Protein AF-S8F508-F1 (afdb_monomer)

Structure (mmCIF, N/CA/C/O backbone):
data_AF-S8F508-F1
#
_entry.id   AF-S8F508-F1
#
loop_
_atom_site.group_PDB
_atom_site.id
_atom_site.type_symbol
_atom_site.label_atom_id
_atom_site.label_alt_id
_atom_site.label_comp_id
_atom_site.label_asym_id
_atom_site.label_entity_id
_atom_site.label_seq_id
_atom_site.pdbx_PDB_ins_code
_atom_site.Cartn_x
_atom_site.Cartn_y
_atom_site.Cartn_z
_atom_site.occupancy
_atom_site.B_iso_or_equiv
_atom_site.auth_seq_id
_atom_site.auth_comp_id
_atom_site.auth_asym_id
_atom_site.auth_atom_id
_atom_site.pdbx_PDB_model_num
ATOM 1 N N . MET A 1 1 ? 1.927 -12.703 0.719 1.00 82.00 1 MET A N 1
ATOM 2 C CA . MET A 1 1 ? 1.235 -11.565 0.084 1.00 82.00 1 MET A CA 1
ATOM 3 C C . MET A 1 1 ? 1.616 -11.479 -1.385 1.00 82.00 1 MET A C 1
ATOM 5 O O . MET A 1 1 ? 0.857 -11.993 -2.190 1.00 82.00 1 MET A O 1
ATOM 9 N N . ALA A 1 2 ? 2.811 -10.979 -1.728 1.00 84.25 2 ALA A N 1
ATOM 10 C CA . ALA A 1 2 ? 3.176 -10.670 -3.115 1.00 84.25 2 ALA A CA 1
ATOM 11 C C . ALA A 1 2 ? 3.005 -11.831 -4.115 1.00 84.25 2 ALA A C 1
ATOM 13 O O . ALA A 1 2 ? 2.467 -11.634 -5.198 1.00 84.25 2 ALA A O 1
ATOM 14 N N . ASP A 1 3 ? 3.396 -13.046 -3.722 1.00 86.12 3 ASP A N 1
ATOM 15 C CA . ASP A 1 3 ? 3.298 -14.241 -4.568 1.00 86.12 3 ASP A CA 1
ATOM 16 C C . ASP A 1 3 ? 1.854 -14.623 -4.942 1.00 86.12 3 ASP A C 1
ATOM 18 O O . ASP A 1 3 ? 1.591 -15.064 -6.056 1.00 86.12 3 ASP A O 1
ATOM 22 N N . ILE A 1 4 ? 0.915 -14.406 -4.017 1.00 90.44 4 ILE A N 1
ATOM 23 C CA . ILE A 1 4 ? -0.510 -14.696 -4.200 1.00 90.44 4 ILE A CA 1
ATOM 24 C C . ILE A 1 4 ? -1.154 -13.532 -4.956 1.00 90.44 4 ILE A C 1
ATOM 26 O O . ILE A 1 4 ? -1.687 -13.715 -6.051 1.00 90.44 4 ILE A O 1
ATOM 30 N N . THR A 1 5 ? -1.051 -12.329 -4.385 1.00 93.69 5 THR A N 1
ATOM 31 C CA . THR A 1 5 ? -1.712 -11.100 -4.838 1.00 93.69 5 THR A CA 1
ATOM 32 C C . THR A 1 5 ? -1.335 -10.722 -6.269 1.00 93.69 5 THR A C 1
ATOM 34 O O . THR A 1 5 ? -2.213 -10.374 -7.053 1.00 93.69 5 THR A O 1
ATOM 37 N N . TYR A 1 6 ? -0.058 -10.858 -6.637 1.00 96.38 6 TYR A N 1
ATOM 38 C CA . TYR A 1 6 ? 0.464 -10.486 -7.958 1.00 96.38 6 TYR A CA 1
ATOM 39 C C . TYR A 1 6 ? 0.798 -11.705 -8.830 1.00 96.38 6 TYR A C 1
ATOM 41 O O . TYR A 1 6 ? 1.664 -11.641 -9.701 1.00 96.38 6 TYR A O 1
ATOM 49 N N . SER A 1 7 ? 0.124 -12.838 -8.602 1.00 95.25 7 SER A N 1
ATOM 50 C CA . SER A 1 7 ? 0.362 -14.085 -9.349 1.00 95.25 7 SER A CA 1
ATOM 51 C C . SER A 1 7 ? 0.069 -13.995 -10.851 1.00 95.25 7 SER A C 1
ATOM 53 O O . SER A 1 7 ? 0.508 -14.867 -11.599 1.00 95.25 7 SER A O 1
ATOM 55 N N . HIS A 1 8 ? -0.653 -12.963 -11.303 1.00 95.62 8 HIS A N 1
ATOM 56 C CA . HIS A 1 8 ? -0.895 -12.692 -12.723 1.00 95.62 8 HIS A CA 1
ATOM 57 C C . HIS A 1 8 ? 0.316 -12.116 -13.455 1.00 95.62 8 HIS A C 1
ATOM 59 O O . HIS A 1 8 ? 0.332 -12.160 -14.682 1.00 95.62 8 HIS A O 1
ATOM 65 N N . LEU A 1 9 ? 1.313 -11.591 -12.736 1.00 95.38 9 LEU A N 1
ATOM 66 C CA . LEU A 1 9 ? 2.531 -11.084 -13.358 1.00 95.38 9 LEU A CA 1
ATOM 67 C C . LEU A 1 9 ? 3.415 -12.236 -13.842 1.00 95.38 9 LEU A C 1
ATOM 69 O O . LEU A 1 9 ? 3.720 -13.165 -13.080 1.00 95.38 9 LEU A O 1
ATOM 73 N N . SER A 1 10 ? 3.871 -12.140 -15.091 1.00 94.56 10 SER A N 1
ATOM 74 C CA . SER A 1 10 ? 4.795 -13.111 -15.685 1.00 94.56 10 SER A CA 1
ATOM 75 C C . SER A 1 10 ? 6.250 -12.886 -15.251 1.00 94.56 10 SER A C 1
ATOM 77 O O . SER A 1 10 ? 7.036 -13.833 -15.211 1.00 94.56 10 SER A O 1
ATOM 79 N N . ASP A 1 11 ? 6.598 -11.651 -14.879 1.00 94.62 11 ASP A N 1
ATOM 80 C CA . ASP A 1 11 ? 7.924 -11.269 -14.389 1.00 94.62 11 ASP A CA 1
ATOM 81 C C . ASP A 1 11 ? 8.125 -11.736 -12.933 1.00 94.62 11 ASP A C 1
ATOM 83 O O . ASP A 1 11 ? 7.611 -11.146 -11.976 1.00 94.62 11 ASP A O 1
ATOM 87 N N . ILE A 1 12 ? 8.870 -12.832 -12.773 1.00 94.25 12 ILE A N 1
ATOM 88 C CA . ILE A 1 12 ? 9.191 -13.426 -11.468 1.00 94.25 12 ILE A CA 1
ATOM 89 C C . ILE A 1 12 ? 10.079 -12.490 -10.641 1.00 94.25 12 ILE A C 1
ATOM 91 O O . ILE A 1 12 ? 9.890 -12.397 -9.426 1.00 94.25 12 ILE A O 1
ATOM 95 N N . ASP A 1 13 ? 11.002 -11.771 -11.280 1.00 95.12 13 ASP A N 1
ATOM 96 C CA . ASP A 1 13 ? 11.905 -10.852 -10.589 1.00 95.12 13 ASP A CA 1
ATOM 97 C C . ASP A 1 13 ? 11.127 -9.635 -10.070 1.00 95.12 13 ASP A C 1
ATOM 99 O O . ASP A 1 13 ? 11.319 -9.224 -8.925 1.00 95.12 13 ASP A O 1
ATOM 103 N N . ALA A 1 14 ? 10.139 -9.146 -10.831 1.00 94.94 14 ALA A N 1
ATOM 104 C CA . ALA A 1 14 ? 9.208 -8.125 -10.345 1.00 94.94 14 ALA A CA 1
ATOM 105 C C . ALA A 1 14 ? 8.439 -8.608 -9.106 1.00 94.94 14 ALA A C 1
ATOM 107 O O . ALA A 1 14 ? 8.348 -7.887 -8.113 1.00 94.94 14 ALA A O 1
ATOM 108 N N . ARG A 1 15 ? 7.915 -9.841 -9.121 1.00 95.38 15 ARG A N 1
ATOM 109 C CA . ARG A 1 15 ? 7.210 -10.420 -7.960 1.00 95.38 15 ARG A CA 1
ATOM 110 C C . ARG A 1 15 ? 8.127 -10.561 -6.747 1.00 95.38 15 ARG A C 1
ATOM 112 O O . ARG A 1 15 ? 7.691 -10.282 -5.628 1.00 95.38 15 ARG A O 1
ATOM 119 N N . ALA A 1 16 ? 9.383 -10.954 -6.953 1.00 95.56 16 ALA A N 1
ATOM 120 C CA . ALA A 1 16 ? 10.383 -11.030 -5.893 1.00 95.56 16 ALA A CA 1
ATOM 121 C C . ALA A 1 16 ? 10.706 -9.641 -5.316 1.00 95.56 16 ALA A C 1
ATOM 123 O O . ALA A 1 16 ? 10.706 -9.478 -4.095 1.00 95.56 16 ALA A O 1
ATOM 124 N N . ALA A 1 17 ? 10.890 -8.625 -6.165 1.00 96.25 17 ALA A N 1
ATOM 125 C CA . ALA A 1 17 ? 11.109 -7.244 -5.735 1.00 96.25 17 ALA A CA 1
ATOM 126 C C . ALA A 1 17 ? 9.920 -6.706 -4.921 1.00 96.25 17 ALA A C 1
ATOM 128 O O . ALA A 1 17 ? 10.114 -6.130 -3.850 1.00 96.25 17 ALA A O 1
ATOM 129 N N . VAL A 1 18 ? 8.684 -6.967 -5.363 1.00 97.12 18 VAL A N 1
ATOM 130 C CA . VAL A 1 18 ? 7.464 -6.611 -4.617 1.00 97.12 18 VAL A CA 1
ATOM 131 C C . VAL A 1 18 ? 7.395 -7.344 -3.277 1.00 97.12 18 VAL A C 1
ATOM 133 O O . VAL A 1 18 ? 7.012 -6.745 -2.271 1.00 97.12 18 VAL A O 1
ATOM 136 N N . ALA A 1 19 ? 7.792 -8.619 -3.220 1.00 96.38 19 ALA A N 1
ATOM 137 C CA . ALA A 1 19 ? 7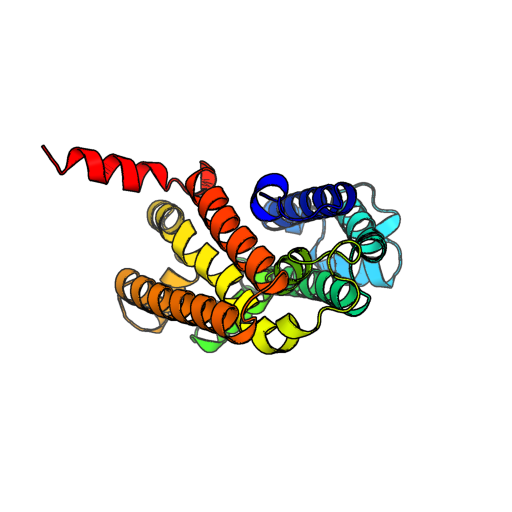.836 -9.383 -1.975 1.00 96.38 19 ALA A CA 1
ATOM 138 C C . ALA A 1 19 ? 8.830 -8.787 -0.969 1.00 96.38 19 ALA A C 1
ATOM 140 O O . ALA A 1 19 ? 8.471 -8.585 0.193 1.00 96.38 19 ALA A O 1
ATOM 141 N N . VAL A 1 20 ? 10.047 -8.466 -1.421 1.00 96.62 20 VAL A N 1
ATOM 142 C CA . VAL A 1 20 ? 11.084 -7.832 -0.593 1.00 96.62 20 VAL A CA 1
ATOM 143 C C . VAL A 1 20 ? 10.628 -6.454 -0.125 1.00 96.62 20 VAL A C 1
ATOM 145 O O . VAL A 1 20 ? 10.689 -6.170 1.069 1.00 96.62 20 VAL A O 1
ATOM 148 N N . TYR A 1 21 ? 10.100 -5.629 -1.033 1.00 97.12 21 TYR A N 1
ATOM 149 C CA . TYR A 1 21 ? 9.535 -4.321 -0.704 1.00 97.12 21 TYR A CA 1
ATOM 150 C C . TYR A 1 21 ? 8.452 -4.428 0.370 1.00 97.12 21 TYR A C 1
ATOM 152 O O . TYR A 1 21 ? 8.536 -3.767 1.400 1.00 97.12 21 TYR A O 1
ATOM 160 N N . THR A 1 22 ? 7.476 -5.316 0.166 1.00 95.38 22 THR A N 1
ATOM 161 C CA . THR A 1 22 ? 6.368 -5.521 1.108 1.00 95.38 22 THR A CA 1
ATOM 162 C C . THR A 1 22 ? 6.887 -5.934 2.482 1.00 95.38 22 THR A C 1
ATOM 164 O O . THR A 1 22 ? 6.451 -5.386 3.487 1.00 95.38 22 THR A O 1
ATOM 167 N N . ALA A 1 23 ? 7.824 -6.885 2.542 1.00 94.81 23 ALA A N 1
ATOM 168 C CA . ALA A 1 23 ? 8.382 -7.356 3.807 1.00 94.81 23 ALA A CA 1
ATOM 169 C C . ALA A 1 23 ? 9.129 -6.244 4.558 1.00 94.81 23 ALA A C 1
ATOM 171 O O . ALA A 1 23 ? 8.988 -6.127 5.774 1.00 94.81 23 ALA A O 1
ATOM 172 N N . LEU A 1 24 ? 9.885 -5.410 3.837 1.00 95.56 24 LEU A N 1
ATOM 173 C CA . LEU A 1 24 ? 10.581 -4.265 4.419 1.00 95.56 24 LEU A CA 1
ATOM 174 C C . LEU A 1 24 ? 9.600 -3.209 4.929 1.00 95.56 24 LEU A C 1
ATOM 176 O O . LEU A 1 24 ? 9.789 -2.720 6.036 1.00 95.56 24 LEU A O 1
ATOM 180 N N . MET A 1 25 ? 8.552 -2.881 4.166 1.00 94.06 25 MET A N 1
ATOM 181 C CA . MET A 1 25 ? 7.559 -1.891 4.598 1.00 94.06 25 MET A CA 1
ATOM 182 C C . MET A 1 25 ? 6.767 -2.384 5.810 1.00 94.06 25 MET A C 1
ATOM 184 O O . MET A 1 25 ? 6.644 -1.645 6.771 1.00 94.06 25 MET A O 1
ATOM 188 N N . VAL A 1 26 ? 6.336 -3.650 5.833 1.00 91.38 26 VAL A N 1
ATOM 189 C CA . VAL A 1 26 ? 5.662 -4.247 7.005 1.00 91.38 26 VAL A CA 1
ATOM 190 C C . VAL A 1 26 ? 6.565 -4.256 8.239 1.00 91.38 26 VAL A C 1
ATOM 192 O O . VAL A 1 26 ? 6.094 -4.087 9.355 1.00 91.38 26 VAL A O 1
ATOM 195 N N . MET A 1 27 ? 7.868 -4.466 8.063 1.00 91.75 27 MET A N 1
ATOM 196 C CA . MET A 1 27 ? 8.814 -4.375 9.172 1.00 91.75 27 MET A CA 1
ATOM 197 C C . MET A 1 27 ? 9.001 -2.927 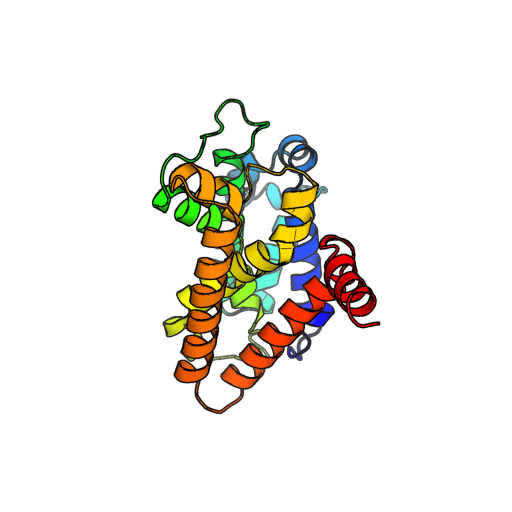9.649 1.00 91.75 27 MET A C 1
ATOM 199 O O . MET A 1 27 ? 9.206 -2.714 10.835 1.00 91.75 27 MET A O 1
ATOM 203 N N . LEU A 1 28 ? 8.959 -1.948 8.744 1.00 90.19 28 LEU A N 1
ATOM 204 C CA . LEU A 1 28 ? 9.063 -0.525 9.081 1.00 90.19 28 LEU A CA 1
ATOM 205 C C . LEU A 1 28 ? 7.746 0.060 9.615 1.00 90.19 28 LEU A C 1
ATOM 207 O O . LEU A 1 28 ? 7.782 1.113 10.232 1.00 90.19 28 LEU A O 1
ATOM 211 N N . ASP A 1 29 ? 6.621 -0.623 9.418 1.00 87.06 29 ASP A N 1
ATOM 212 C CA . ASP A 1 29 ? 5.326 -0.331 10.050 1.00 87.06 29 ASP A CA 1
ATOM 213 C C . ASP A 1 29 ? 5.355 -0.620 11.568 1.00 87.06 29 ASP A C 1
ATOM 215 O O . ASP A 1 29 ? 4.592 -0.056 12.349 1.00 87.06 29 ASP A O 1
ATOM 219 N N . ASP A 1 30 ? 6.282 -1.475 12.025 1.00 88.19 30 ASP A N 1
ATOM 220 C CA . ASP A 1 30 ? 6.538 -1.661 13.452 1.00 88.19 30 ASP A CA 1
ATOM 221 C C . ASP A 1 30 ? 7.241 -0.430 14.037 1.00 88.19 30 ASP A C 1
ATOM 223 O O . ASP A 1 30 ? 8.355 -0.070 13.649 1.00 88.19 30 ASP A O 1
ATOM 227 N N . GLN A 1 31 ? 6.597 0.205 15.016 1.00 82.75 31 GLN A N 1
ATOM 228 C CA . GLN A 1 31 ? 7.053 1.474 15.581 1.00 82.75 31 GLN A CA 1
ATOM 229 C C . GLN A 1 31 ? 8.409 1.368 16.282 1.00 82.75 31 GLN A C 1
ATOM 231 O O . GLN A 1 31 ? 9.216 2.297 16.194 1.00 82.75 31 GLN A O 1
ATOM 236 N N . GLU A 1 32 ? 8.678 0.263 16.984 1.00 85.69 32 GLU A N 1
ATOM 237 C CA . GLU A 1 32 ? 9.965 0.074 17.655 1.00 85.69 32 GLU A CA 1
ATOM 238 C C . GLU A 1 32 ? 11.072 -0.034 16.607 1.00 85.69 32 GLU A C 1
ATOM 240 O O . GLU A 1 32 ? 12.122 0.602 16.741 1.00 85.69 32 GLU A O 1
ATOM 245 N N . VAL A 1 33 ? 10.822 -0.790 15.535 1.00 90.56 33 VAL A N 1
ATOM 246 C CA . VAL A 1 33 ? 11.768 -0.919 14.428 1.00 90.56 33 VAL A CA 1
ATOM 247 C C . VAL A 1 33 ? 11.964 0.415 13.714 1.00 90.56 33 VAL A C 1
ATOM 249 O O . VAL A 1 33 ? 13.117 0.804 13.529 1.00 90.56 33 VAL A O 1
ATOM 252 N N . TYR A 1 34 ? 10.886 1.127 13.368 1.00 90.75 34 TYR A N 1
ATOM 253 C CA . TYR A 1 34 ? 10.917 2.419 12.674 1.00 90.75 34 TYR A CA 1
ATOM 254 C C . TYR A 1 34 ? 11.866 3.410 13.361 1.00 90.75 34 TYR A C 1
ATOM 256 O O . TYR A 1 34 ? 12.818 3.897 12.743 1.00 90.75 34 TYR A O 1
ATOM 264 N N . HIS A 1 35 ? 11.658 3.642 14.663 1.00 88.38 35 HIS A N 1
ATOM 265 C CA . HIS A 1 35 ? 12.475 4.567 15.458 1.00 88.38 35 HIS A CA 1
ATOM 266 C C . HIS A 1 35 ? 13.901 4.048 15.653 1.00 88.38 35 HIS A C 1
ATOM 268 O O . HIS A 1 35 ? 14.868 4.802 15.568 1.00 88.38 35 HIS A O 1
ATOM 274 N N . LYS A 1 36 ? 14.068 2.742 15.889 1.00 90.94 36 LYS A N 1
ATOM 275 C CA . LYS A 1 36 ? 15.386 2.135 16.123 1.00 90.94 36 LYS A CA 1
ATOM 276 C C . LYS A 1 36 ? 16.311 2.244 14.914 1.00 90.94 36 LYS A C 1
ATOM 278 O O . LYS A 1 36 ? 17.523 2.366 15.097 1.00 90.94 36 LYS A O 1
ATOM 283 N N . VAL A 1 37 ? 15.767 2.153 13.701 1.00 92.75 37 VAL A N 1
ATOM 284 C CA . VAL A 1 37 ? 16.558 2.252 12.465 1.00 92.75 37 VAL A CA 1
ATOM 285 C C . VAL A 1 37 ? 16.684 3.687 11.949 1.00 92.75 37 VAL A C 1
ATOM 287 O O . VAL A 1 37 ? 17.425 3.902 10.994 1.00 92.75 37 VAL A O 1
ATOM 290 N N . GLY A 1 38 ? 16.007 4.660 12.570 1.00 92.25 38 GLY A N 1
ATOM 291 C CA . GLY A 1 38 ? 16.029 6.063 12.152 1.00 92.25 38 GLY A CA 1
ATOM 292 C C . GLY A 1 38 ? 15.294 6.309 10.832 1.00 92.25 38 GLY A C 1
ATOM 293 O O . GLY A 1 38 ? 15.769 7.077 9.990 1.00 92.25 38 GLY A O 1
ATOM 294 N N . ALA A 1 39 ? 14.173 5.618 10.605 1.00 92.81 39 ALA A N 1
ATOM 295 C CA . ALA A 1 39 ? 13.417 5.695 9.353 1.00 92.81 39 ALA A CA 1
ATOM 296 C C . ALA A 1 39 ? 12.883 7.111 9.049 1.00 92.81 39 ALA A C 1
ATOM 298 O O . ALA A 1 39 ? 12.748 7.476 7.880 1.00 92.81 39 ALA A O 1
ATOM 299 N N . GLU A 1 40 ? 12.702 7.963 10.062 1.00 91.00 40 GLU A N 1
ATOM 300 C CA . GLU A 1 40 ? 12.367 9.387 9.920 1.00 91.00 40 GLU A CA 1
ATOM 301 C C . GLU A 1 40 ? 13.414 10.198 9.138 1.00 91.00 40 GLU A C 1
ATOM 303 O O . GLU A 1 40 ? 13.122 11.287 8.637 1.00 91.00 40 GLU A O 1
ATOM 308 N N . HIS A 1 41 ? 14.636 9.672 9.011 1.00 93.31 41 HIS A N 1
ATOM 309 C CA . HIS A 1 41 ? 15.733 10.292 8.270 1.00 93.31 41 HIS A CA 1
ATOM 310 C C . HIS A 1 41 ? 15.953 9.686 6.879 1.00 93.31 41 HIS A C 1
ATOM 312 O O . HIS A 1 41 ? 16.854 10.113 6.146 1.00 93.31 41 HIS A O 1
ATOM 318 N N . PHE A 1 42 ? 15.135 8.710 6.478 1.00 95.25 42 PHE A N 1
ATOM 319 C CA . PHE A 1 42 ? 15.348 7.963 5.242 1.00 95.25 42 PHE A CA 1
ATOM 320 C C . PHE A 1 42 ? 15.322 8.850 3.992 1.00 95.25 42 PHE A C 1
ATOM 322 O O . PHE A 1 42 ? 16.141 8.672 3.090 1.00 95.25 42 PHE A O 1
ATOM 329 N N . ALA A 1 43 ? 14.447 9.860 3.948 1.00 94.38 43 ALA A N 1
ATOM 330 C CA . ALA A 1 43 ? 14.384 10.802 2.831 1.00 94.38 43 ALA A CA 1
ATOM 331 C C . ALA A 1 43 ? 15.702 11.582 2.660 1.00 94.38 43 ALA A C 1
ATOM 333 O O . ALA A 1 43 ? 16.202 11.726 1.540 1.00 94.38 43 ALA A O 1
ATOM 334 N N . GLN A 1 44 ? 16.295 12.051 3.765 1.00 95.06 44 GLN A N 1
ATOM 335 C CA . GLN A 1 44 ? 17.589 12.735 3.751 1.00 95.06 44 GLN A CA 1
ATOM 336 C C . GLN A 1 44 ? 18.708 11.773 3.342 1.00 95.06 44 GLN A C 1
ATOM 338 O O . GLN A 1 44 ? 19.569 12.154 2.550 1.00 95.06 44 GLN A O 1
ATOM 343 N N . MET A 1 45 ? 18.674 10.528 3.829 1.00 95.75 45 MET A N 1
ATOM 344 C CA . MET A 1 45 ? 19.654 9.500 3.465 1.00 95.75 45 MET A CA 1
ATOM 345 C C . MET A 1 45 ? 19.599 9.152 1.973 1.00 95.75 45 MET A C 1
ATOM 347 O O . MET A 1 45 ? 20.644 9.036 1.334 1.00 95.75 45 MET A O 1
ATOM 351 N N . LEU A 1 46 ? 18.400 9.025 1.396 1.00 94.12 46 LEU A N 1
ATOM 352 C CA . LEU A 1 46 ? 18.219 8.787 -0.038 1.00 94.12 46 LEU A CA 1
ATOM 353 C C . LEU A 1 46 ? 18.750 9.959 -0.868 1.00 94.12 46 LEU A C 1
ATOM 355 O O . LEU A 1 46 ? 19.539 9.748 -1.785 1.00 94.12 46 LEU A O 1
ATOM 359 N N . CYS A 1 47 ? 18.371 11.195 -0.525 1.00 94.50 47 CYS A N 1
ATOM 360 C CA . CYS A 1 47 ? 18.838 12.388 -1.240 1.00 94.50 47 CYS A CA 1
ATOM 361 C C . CYS A 1 47 ? 20.355 12.594 -1.115 1.00 94.50 47 CYS A C 1
ATOM 363 O O . CYS A 1 47 ? 20.991 13.083 -2.046 1.00 94.50 47 CYS A O 1
ATOM 365 N N . GLY A 1 48 ? 20.929 12.241 0.037 1.00 94.06 48 GLY A N 1
ATOM 366 C CA . GLY A 1 48 ? 22.362 12.341 0.310 1.00 94.06 48 GLY A CA 1
ATOM 367 C C . GLY A 1 48 ? 23.191 11.164 -0.211 1.00 94.06 48 GLY A C 1
ATOM 368 O O . GLY A 1 48 ? 24.415 11.219 -0.136 1.00 94.06 48 GLY A O 1
ATOM 369 N N . GLY A 1 49 ? 22.553 10.101 -0.710 1.00 93.31 49 GLY A N 1
ATOM 370 C CA . GLY A 1 49 ? 23.204 8.874 -1.180 1.00 93.31 49 GLY A CA 1
ATOM 371 C C . GLY A 1 49 ? 23.634 7.898 -0.077 1.00 93.31 49 GLY A C 1
ATOM 372 O O . GLY A 1 49 ? 23.879 6.732 -0.375 1.00 93.31 49 GLY A O 1
ATOM 373 N N . SER A 1 50 ? 23.654 8.320 1.192 1.00 95.81 50 SER A N 1
ATOM 374 C CA . SER A 1 50 ? 24.096 7.484 2.318 1.00 95.81 50 SER A CA 1
ATOM 375 C C . SER A 1 50 ? 23.175 6.298 2.605 1.00 95.81 50 SER A C 1
ATOM 377 O O . SER A 1 50 ? 23.598 5.345 3.255 1.00 95.81 50 SER A O 1
ATOM 379 N N . ALA A 1 51 ? 21.933 6.310 2.103 1.00 94.81 51 ALA A N 1
ATOM 380 C CA . ALA A 1 51 ? 21.031 5.170 2.243 1.00 94.81 51 ALA A CA 1
ATOM 381 C C . ALA A 1 51 ? 21.596 3.892 1.605 1.00 94.81 51 ALA A C 1
ATOM 383 O O . ALA A 1 51 ? 21.382 2.813 2.136 1.00 94.81 51 ALA A O 1
ATOM 384 N N . LEU A 1 52 ? 22.346 3.986 0.502 1.00 92.75 52 LEU A N 1
ATOM 385 C CA . LEU A 1 52 ? 22.902 2.802 -0.168 1.00 92.75 52 LEU A CA 1
ATOM 386 C C . LEU A 1 52 ? 24.092 2.183 0.583 1.00 92.75 52 LEU A C 1
ATOM 388 O O . LEU A 1 52 ? 24.362 0.990 0.414 1.00 92.75 52 LEU A O 1
ATOM 392 N N . ASP A 1 53 ? 24.763 2.974 1.423 1.00 93.56 53 ASP A N 1
ATOM 393 C CA . ASP A 1 53 ? 25.869 2.527 2.273 1.00 93.56 53 ASP A CA 1
ATOM 394 C C . ASP A 1 53 ? 25.372 1.813 3.541 1.00 93.56 53 ASP A C 1
ATOM 396 O O . ASP A 1 53 ? 26.120 1.045 4.160 1.00 93.56 53 ASP A O 1
ATOM 400 N N . ASP A 1 54 ? 24.103 2.019 3.913 1.00 94.31 54 ASP A N 1
ATOM 401 C CA . ASP A 1 54 ? 23.477 1.342 5.043 1.00 94.31 54 ASP A CA 1
ATOM 402 C C . ASP A 1 54 ? 23.377 -0.176 4.796 1.00 94.31 54 ASP A C 1
ATOM 404 O O . ASP A 1 54 ? 23.018 -0.659 3.716 1.00 94.31 54 ASP A O 1
ATOM 408 N N . GLN A 1 55 ? 23.734 -0.957 5.816 1.00 93.50 55 GLN A N 1
ATOM 409 C CA . GLN A 1 55 ? 23.686 -2.424 5.758 1.00 93.50 55 GLN A CA 1
ATOM 410 C C . GLN A 1 55 ? 22.422 -2.995 6.411 1.00 93.50 55 GLN A C 1
ATOM 412 O O . GLN A 1 55 ? 22.201 -4.206 6.365 1.00 93.50 55 GLN A O 1
ATOM 417 N N . GLY A 1 56 ? 21.611 -2.138 7.030 1.00 94.19 56 GLY A N 1
ATOM 418 C CA . GLY A 1 56 ? 20.385 -2.502 7.713 1.00 94.19 56 GLY A CA 1
ATOM 419 C C . GLY A 1 56 ? 19.145 -2.440 6.815 1.00 94.19 56 GLY A C 1
ATOM 420 O O . GLY A 1 56 ? 19.237 -2.398 5.583 1.00 94.19 56 GLY A O 1
ATOM 421 N N . PRO A 1 57 ? 17.957 -2.452 7.444 1.00 94.69 57 PRO A N 1
ATOM 422 C CA . PRO A 1 57 ? 16.667 -2.324 6.774 1.00 94.69 57 PRO A CA 1
ATOM 423 C C . PRO A 1 57 ? 16.553 -1.173 5.776 1.00 94.69 57 PRO A C 1
ATOM 425 O O . PRO A 1 57 ? 16.018 -1.368 4.686 1.00 94.69 57 PRO A O 1
ATOM 428 N N . LEU A 1 58 ? 17.068 0.008 6.126 1.00 96.25 58 LEU A N 1
ATOM 429 C CA . LEU A 1 58 ? 16.951 1.198 5.287 1.00 96.25 58 LEU A CA 1
ATOM 430 C C . LEU A 1 58 ? 17.799 1.068 4.023 1.00 96.25 58 LEU A C 1
ATOM 432 O O . LEU A 1 58 ? 17.334 1.406 2.936 1.00 96.25 58 LEU A O 1
ATOM 436 N N . GLY A 1 59 ? 18.995 0.490 4.118 1.00 97.00 59 GLY A N 1
ATOM 437 C CA . GLY A 1 59 ? 19.799 0.209 2.934 1.00 97.00 59 GLY A CA 1
ATOM 438 C C . GLY A 1 59 ? 19.194 -0.847 2.020 1.00 97.00 59 GLY A C 1
ATOM 439 O O . GLY A 1 59 ? 19.268 -0.716 0.797 1.00 97.00 59 GLY A O 1
ATOM 440 N N . GLN A 1 60 ? 18.529 -1.863 2.577 1.00 97.00 60 GLN A N 1
ATOM 441 C CA . GLN A 1 60 ? 17.761 -2.818 1.769 1.00 97.00 60 GLN A CA 1
ATOM 442 C C . GLN A 1 60 ? 16.543 -2.154 1.109 1.00 97.00 60 GLN A C 1
ATOM 444 O O . GLN A 1 60 ? 16.274 -2.411 -0.064 1.00 97.00 60 GLN A O 1
ATOM 449 N N . ALA A 1 61 ? 15.859 -1.244 1.812 1.00 96.69 61 ALA A N 1
ATOM 450 C CA . ALA A 1 61 ? 14.766 -0.453 1.247 1.00 96.69 61 ALA A CA 1
ATOM 451 C C . ALA A 1 61 ? 15.253 0.440 0.095 1.00 96.69 61 ALA A C 1
ATOM 453 O O . ALA A 1 61 ? 14.631 0.482 -0.963 1.00 96.69 61 ALA A O 1
ATOM 454 N N . ALA A 1 62 ? 16.402 1.101 0.245 1.00 97.12 62 ALA A N 1
ATOM 455 C CA . ALA A 1 62 ? 16.986 1.918 -0.816 1.00 97.12 62 ALA A CA 1
ATOM 456 C C . ALA A 1 62 ? 17.356 1.091 -2.057 1.00 97.12 62 ALA A C 1
ATOM 458 O O . ALA A 1 62 ? 17.074 1.513 -3.179 1.00 97.12 62 ALA A O 1
ATOM 459 N N . LYS A 1 63 ? 17.937 -0.100 -1.863 1.00 96.81 63 LYS A N 1
ATOM 460 C CA . LYS A 1 63 ? 18.297 -1.018 -2.957 1.00 96.81 63 LYS A CA 1
ATOM 461 C C . LYS A 1 63 ? 17.062 -1.504 -3.711 1.00 96.81 63 LYS A C 1
ATOM 463 O O . LYS A 1 63 ? 17.000 -1.334 -4.924 1.00 96.81 63 LYS A O 1
ATOM 468 N N . VAL A 1 64 ? 16.045 -2.006 -3.004 1.00 97.00 64 VAL A N 1
ATOM 469 C CA . VAL A 1 64 ? 14.827 -2.500 -3.668 1.00 97.00 64 VAL A CA 1
ATOM 470 C C . VAL A 1 64 ? 14.086 -1.375 -4.400 1.00 97.00 64 VAL A C 1
ATOM 472 O O . VAL A 1 64 ? 13.595 -1.592 -5.502 1.00 97.00 64 VAL A O 1
ATOM 475 N N . LEU A 1 65 ? 14.055 -0.154 -3.844 1.00 96.75 65 LEU A N 1
ATOM 476 C CA . LEU A 1 65 ? 13.470 1.019 -4.505 1.00 96.75 65 LEU A CA 1
ATOM 477 C C . LEU A 1 65 ? 14.225 1.412 -5.780 1.00 96.75 65 LEU A C 1
ATOM 479 O O . LEU A 1 65 ? 13.591 1.775 -6.771 1.00 96.75 65 LEU A O 1
ATOM 483 N N . ALA A 1 66 ? 15.558 1.331 -5.772 1.00 94.56 66 ALA A N 1
ATOM 484 C CA . ALA A 1 66 ? 16.370 1.572 -6.962 1.00 94.56 66 ALA A CA 1
ATOM 485 C C . ALA A 1 66 ? 16.104 0.515 -8.051 1.00 94.56 66 ALA A C 1
ATOM 487 O O . ALA A 1 66 ? 16.001 0.856 -9.233 1.00 94.56 66 ALA A O 1
ATOM 488 N N . ASP A 1 67 ? 15.910 -0.742 -7.649 1.00 94.81 67 ASP A N 1
ATOM 489 C CA . ASP A 1 67 ? 15.645 -1.858 -8.560 1.00 94.81 67 ASP A CA 1
ATOM 490 C C . ASP A 1 67 ? 14.233 -1.825 -9.170 1.00 94.81 67 ASP A C 1
ATOM 492 O O . ASP A 1 67 ? 14.035 -2.338 -10.273 1.00 94.81 67 ASP A O 1
ATOM 496 N N . MET A 1 68 ? 13.262 -1.133 -8.553 1.00 95.62 68 MET A N 1
ATOM 497 C CA . MET A 1 68 ? 11.905 -0.985 -9.115 1.00 95.62 68 MET A CA 1
ATOM 498 C C . MET A 1 68 ? 11.906 -0.434 -10.545 1.00 95.62 68 MET A C 1
ATOM 500 O O . MET A 1 68 ? 11.056 -0.808 -11.357 1.00 95.62 68 MET A O 1
ATOM 504 N N . GLY A 1 69 ? 12.887 0.408 -10.886 1.00 94.88 69 GLY A N 1
ATOM 505 C CA . GLY A 1 69 ? 13.053 0.960 -12.230 1.00 94.88 69 GLY A CA 1
ATOM 506 C C . GLY A 1 69 ? 13.268 -0.093 -13.320 1.00 94.88 69 GLY A C 1
ATOM 507 O O . GLY A 1 69 ? 12.962 0.171 -14.487 1.00 94.88 69 GLY A O 1
ATOM 508 N N . GLN A 1 70 ? 13.742 -1.288 -12.966 1.00 95.94 70 GLN A N 1
ATOM 509 C CA . GLN A 1 70 ? 13.921 -2.400 -13.900 1.00 95.94 70 GLN A CA 1
ATOM 510 C C . GLN A 1 70 ? 12.570 -3.016 -14.298 1.00 95.94 70 GLN A C 1
ATOM 512 O O . GLN A 1 70 ? 12.366 -3.348 -15.465 1.00 95.94 70 GLN A O 1
ATOM 517 N N . HIS A 1 71 ? 11.610 -3.045 -13.369 1.00 95.94 71 HIS A N 1
ATOM 518 C CA . HIS A 1 71 ? 10.337 -3.757 -13.524 1.00 95.94 71 HIS A CA 1
ATOM 519 C C . HIS A 1 71 ? 9.143 -2.846 -13.835 1.00 95.94 71 HIS A C 1
ATOM 521 O O . HIS A 1 71 ? 8.208 -3.267 -14.514 1.00 95.94 71 HIS A O 1
ATOM 527 N N . PHE A 1 72 ? 9.161 -1.584 -13.397 1.00 95.62 72 PHE A N 1
ATOM 528 C CA . PHE A 1 72 ? 8.005 -0.677 -13.462 1.00 95.62 72 PHE A CA 1
ATOM 529 C C . PHE A 1 72 ? 8.273 0.555 -14.327 1.00 95.62 72 PHE A C 1
ATOM 531 O O . PHE A 1 72 ? 9.410 1.015 -14.424 1.00 95.62 72 PHE A O 1
ATOM 538 N N . SER A 1 73 ? 7.237 1.091 -14.996 1.00 93.88 73 SER A N 1
ATOM 539 C CA . SER A 1 73 ? 7.313 2.302 -15.849 1.00 93.88 73 SER A CA 1
ATOM 540 C C . SER A 1 73 ? 7.989 3.471 -15.115 1.00 93.88 73 SER A C 1
ATOM 542 O O . SER A 1 73 ? 7.996 3.476 -13.886 1.00 93.88 73 SER A O 1
ATOM 544 N N . PRO A 1 74 ? 8.555 4.480 -15.807 1.00 93.81 74 PRO A N 1
ATOM 545 C CA . PRO A 1 74 ? 9.090 5.662 -15.125 1.00 93.81 74 PRO A CA 1
ATOM 546 C C . PRO A 1 74 ? 8.067 6.305 -14.180 1.00 93.81 74 PRO A C 1
ATOM 548 O O . PRO A 1 74 ? 8.392 6.577 -13.031 1.00 93.81 74 PRO A O 1
ATOM 551 N N . PHE A 1 75 ? 6.811 6.434 -14.629 1.00 93.38 75 PHE A N 1
ATOM 552 C CA . PHE A 1 75 ? 5.700 6.870 -13.782 1.00 93.38 75 PHE A CA 1
ATOM 553 C C . PHE A 1 75 ? 5.535 5.954 -12.563 1.00 93.38 75 PHE A C 1
ATOM 555 O O . PHE A 1 75 ? 5.590 6.434 -11.438 1.00 93.38 75 PHE A O 1
ATOM 562 N N . GLY A 1 76 ? 5.427 4.637 -12.771 1.00 94.81 76 GLY A N 1
ATOM 563 C CA . GLY A 1 76 ? 5.244 3.686 -11.676 1.00 94.81 76 GLY A CA 1
ATOM 564 C C . GLY A 1 76 ? 6.397 3.688 -10.675 1.00 94.81 76 GLY A C 1
ATOM 565 O O . GLY A 1 76 ? 6.163 3.708 -9.476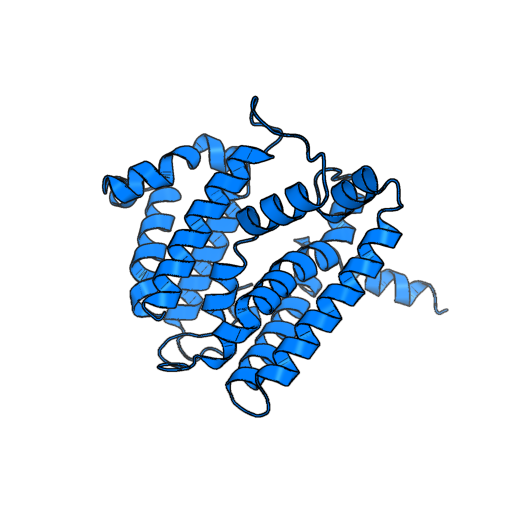 1.00 94.81 76 GLY A O 1
ATOM 566 N N . THR A 1 77 ? 7.639 3.759 -11.151 1.00 96.31 77 THR A N 1
ATOM 567 C CA . THR A 1 77 ? 8.841 3.831 -10.308 1.00 96.31 77 THR A CA 1
ATOM 568 C C . THR A 1 77 ? 8.818 5.083 -9.436 1.00 96.31 77 THR A C 1
ATOM 570 O O . THR A 1 77 ? 8.993 4.997 -8.222 1.00 96.31 77 THR A O 1
ATOM 573 N N . THR A 1 78 ? 8.549 6.249 -10.032 1.00 96.25 78 THR A N 1
ATOM 574 C CA . THR A 1 78 ? 8.428 7.507 -9.287 1.00 96.25 78 THR A CA 1
ATOM 575 C C . THR A 1 78 ? 7.291 7.451 -8.273 1.00 96.25 78 THR A C 1
ATOM 577 O O . THR A 1 78 ? 7.479 7.898 -7.142 1.00 96.25 78 THR A O 1
ATOM 580 N N . THR A 1 79 ? 6.145 6.876 -8.636 1.00 96.62 79 THR A N 1
ATOM 581 C CA . THR A 1 79 ? 5.010 6.691 -7.727 1.00 96.62 79 THR A CA 1
ATOM 582 C C . THR A 1 79 ? 5.361 5.765 -6.561 1.00 96.62 79 THR A C 1
ATOM 584 O O . THR A 1 79 ? 5.109 6.135 -5.421 1.00 96.62 79 THR A O 1
ATOM 587 N N . ILE A 1 80 ? 6.018 4.623 -6.802 1.00 97.81 80 ILE A N 1
ATOM 588 C CA . ILE A 1 80 ? 6.440 3.685 -5.745 1.00 97.81 80 ILE A CA 1
ATOM 589 C C . ILE A 1 80 ? 7.391 4.371 -4.754 1.00 97.81 80 ILE A C 1
ATOM 591 O O . ILE A 1 80 ? 7.177 4.315 -3.541 1.00 97.81 80 ILE A O 1
ATOM 595 N N . VAL A 1 81 ? 8.417 5.069 -5.256 1.00 96.94 81 VAL A N 1
ATOM 596 C CA . VAL A 1 81 ? 9.375 5.798 -4.403 1.00 96.94 81 VAL A CA 1
ATOM 597 C C . VAL A 1 81 ? 8.667 6.900 -3.613 1.00 96.94 81 VAL A C 1
ATOM 599 O O . VAL A 1 81 ? 8.857 7.011 -2.403 1.00 96.94 81 VAL A O 1
ATOM 602 N N . SER A 1 82 ? 7.817 7.690 -4.272 1.00 96.50 82 SER A N 1
ATOM 603 C CA . SER A 1 82 ? 7.101 8.799 -3.629 1.00 96.50 82 SER A CA 1
ATOM 604 C C . SER A 1 82 ? 6.129 8.302 -2.561 1.00 96.50 82 SER A C 1
ATOM 606 O O . SER A 1 82 ? 6.119 8.839 -1.457 1.00 96.50 82 SER A O 1
ATOM 608 N N . SER A 1 83 ? 5.352 7.259 -2.859 1.00 96.81 83 SER A N 1
ATOM 609 C CA . SER A 1 83 ? 4.412 6.633 -1.926 1.00 96.81 83 SER A CA 1
ATOM 610 C C . SER A 1 83 ? 5.135 6.090 -0.691 1.00 96.81 83 SER A C 1
ATOM 612 O O . SER A 1 83 ? 4.704 6.337 0.430 1.00 96.81 83 SER A O 1
ATOM 614 N N . THR A 1 84 ? 6.310 5.480 -0.875 1.00 96.19 84 THR A N 1
ATOM 615 C CA . THR A 1 84 ? 7.146 4.995 0.237 1.00 96.19 84 THR A CA 1
ATOM 616 C C . THR A 1 84 ? 7.591 6.124 1.166 1.00 96.19 84 THR A C 1
ATOM 618 O O . THR A 1 84 ? 7.455 6.025 2.383 1.00 96.19 84 THR A O 1
ATOM 621 N N . LEU A 1 85 ? 8.094 7.226 0.602 1.00 95.12 85 LEU A N 1
ATOM 622 C CA . LEU A 1 85 ? 8.508 8.394 1.386 1.00 95.12 85 LEU A CA 1
ATOM 623 C C . LEU A 1 85 ? 7.325 9.061 2.101 1.00 95.12 85 LEU A C 1
ATOM 625 O O . LEU A 1 85 ? 7.455 9.511 3.240 1.00 95.12 85 LEU A O 1
ATOM 629 N N . ARG A 1 86 ? 6.166 9.119 1.435 1.00 93.81 86 ARG A N 1
ATOM 630 C CA . ARG A 1 86 ? 4.925 9.654 2.008 1.00 93.81 86 ARG A CA 1
ATOM 631 C C . ARG A 1 86 ? 4.430 8.810 3.177 1.00 93.81 86 ARG A C 1
ATOM 633 O O . ARG A 1 86 ? 4.021 9.393 4.176 1.00 93.81 86 ARG A O 1
ATOM 640 N N . ALA A 1 87 ? 4.524 7.488 3.089 1.00 92.31 87 ALA A N 1
ATOM 641 C CA . ALA A 1 87 ? 4.146 6.602 4.181 1.00 92.31 87 ALA A CA 1
ATOM 642 C C . ALA A 1 87 ? 5.025 6.792 5.413 1.00 92.31 87 ALA A C 1
ATOM 644 O O . ALA A 1 87 ? 4.498 6.964 6.506 1.00 92.31 87 ALA A O 1
ATOM 645 N N . MET A 1 88 ? 6.341 6.934 5.236 1.00 90.25 88 MET A N 1
ATOM 646 C CA . MET A 1 88 ? 7.238 7.285 6.346 1.00 90.25 88 MET A CA 1
ATOM 647 C C . MET A 1 88 ? 6.864 8.630 6.989 1.00 90.25 88 MET A C 1
ATOM 649 O O . MET A 1 88 ? 6.879 8.771 8.206 1.00 90.25 88 MET A O 1
ATOM 653 N N . CYS A 1 89 ? 6.439 9.621 6.197 1.00 88.56 89 CYS A N 1
ATOM 654 C CA . CYS A 1 89 ? 5.886 10.859 6.758 1.00 88.56 89 CYS A CA 1
ATOM 655 C C . CYS A 1 89 ? 4.575 10.621 7.530 1.00 88.56 89 CYS A C 1
ATOM 657 O O . CYS A 1 89 ? 4.346 11.268 8.549 1.00 88.56 89 CYS A O 1
ATOM 659 N N . GLY A 1 90 ? 3.714 9.718 7.056 1.00 89.81 90 GLY A N 1
ATOM 660 C CA . GLY A 1 90 ? 2.481 9.321 7.736 1.00 89.81 90 GLY A CA 1
ATOM 661 C C . GLY A 1 90 ? 2.734 8.667 9.096 1.00 89.81 90 GLY A C 1
ATOM 662 O O . GLY A 1 90 ? 2.076 9.036 10.072 1.00 89.81 90 GLY A O 1
ATOM 663 N N . GLU A 1 91 ? 3.745 7.799 9.184 1.00 87.38 91 GLU A N 1
ATOM 664 C CA . GLU A 1 91 ? 4.195 7.187 10.443 1.00 87.38 91 GLU A CA 1
ATOM 665 C C . GLU A 1 91 ? 4.682 8.226 11.454 1.00 87.38 91 GLU A C 1
ATOM 667 O O . GLU A 1 91 ? 4.533 8.064 12.661 1.00 87.38 91 GLU A O 1
ATOM 672 N N . MET A 1 92 ? 5.195 9.367 10.999 1.00 85.56 92 MET A N 1
ATOM 673 C CA . MET A 1 92 ? 5.568 10.449 11.909 1.00 85.56 92 MET A CA 1
ATOM 674 C C . MET A 1 92 ? 4.355 11.199 12.483 1.00 85.56 92 MET A C 1
ATOM 676 O O . MET A 1 92 ? 4.500 11.840 13.520 1.00 85.56 92 MET A O 1
ATOM 680 N N . LEU A 1 93 ? 3.178 11.160 11.847 1.00 85.38 93 LEU A N 1
ATOM 681 C CA . LEU A 1 93 ? 2.040 12.010 12.227 1.00 85.38 93 LEU A CA 1
ATOM 682 C C . LEU A 1 93 ? 1.177 11.439 13.350 1.00 85.38 93 LEU A C 1
ATOM 684 O O . LEU A 1 93 ? 0.835 12.182 14.264 1.00 85.38 93 LEU A O 1
ATOM 688 N N . CYS A 1 94 ? 0.797 10.164 13.272 1.00 76.44 94 CYS A N 1
ATOM 689 C CA . CYS A 1 94 ? -0.193 9.568 14.184 1.00 76.44 94 CYS A CA 1
ATOM 690 C C . CYS A 1 94 ? 0.379 8.433 15.045 1.00 76.44 94 CYS A C 1
ATOM 692 O O . CYS A 1 94 ? -0.375 7.738 15.718 1.00 76.44 94 CYS A O 1
ATOM 694 N N . ASN A 1 95 ? 1.699 8.238 15.048 1.00 74.25 95 ASN A N 1
ATOM 695 C CA . ASN A 1 95 ? 2.354 7.214 15.861 1.00 74.25 95 ASN A CA 1
ATOM 696 C C . ASN A 1 95 ? 2.249 7.567 17.356 1.00 74.25 95 ASN A C 1
ATOM 698 O O . ASN A 1 95 ? 2.847 8.557 17.770 1.00 74.25 95 ASN A O 1
ATOM 702 N N . PRO A 1 96 ? 1.545 6.784 18.196 1.00 71.38 96 PRO A N 1
ATOM 703 C CA . PRO A 1 96 ? 1.367 7.085 19.620 1.00 71.38 96 PRO A CA 1
ATOM 704 C C . PRO A 1 96 ? 2.674 7.144 20.424 1.00 71.38 96 PRO A C 1
ATOM 706 O O . PRO A 1 96 ? 2.725 7.795 21.467 1.00 71.38 96 PRO A O 1
ATOM 709 N N . SER A 1 97 ? 3.735 6.498 19.936 1.00 71.19 97 SER A N 1
ATOM 710 C CA . SER A 1 97 ? 5.080 6.556 20.519 1.00 71.19 97 SER A CA 1
ATOM 711 C C . SER A 1 97 ? 5.819 7.858 20.176 1.00 71.19 97 SER A C 1
ATOM 713 O O . SER A 1 97 ? 6.830 8.178 20.802 1.00 71.19 97 SER A O 1
ATOM 715 N N . ASN A 1 98 ? 5.330 8.636 19.203 1.00 72.62 98 ASN A N 1
ATOM 716 C CA . ASN A 1 98 ? 5.860 9.955 18.878 1.00 72.62 98 ASN A CA 1
ATOM 717 C C . ASN A 1 98 ? 5.275 11.018 19.836 1.00 72.62 98 ASN A C 1
ATOM 719 O O . ASN A 1 98 ? 4.060 11.218 19.852 1.00 72.62 98 ASN A O 1
ATOM 723 N N . PRO A 1 99 ? 6.099 11.784 20.582 1.00 72.69 99 PRO A N 1
ATOM 724 C CA . PRO A 1 99 ? 5.608 12.862 21.450 1.00 72.69 99 PRO A CA 1
ATOM 725 C C . PRO A 1 99 ? 4.874 13.990 20.703 1.00 72.69 99 PRO A C 1
ATOM 727 O O . PRO A 1 99 ? 4.185 14.789 21.335 1.00 72.69 99 PRO A O 1
ATOM 730 N N . PHE A 1 100 ? 5.019 14.070 19.379 1.00 77.06 100 PHE A N 1
ATOM 731 C CA . PHE A 1 100 ? 4.330 15.025 18.508 1.00 77.06 100 PHE A CA 1
ATOM 732 C C . PHE A 1 100 ? 3.146 14.412 17.750 1.00 77.06 100 PHE A C 1
ATOM 734 O O . PHE A 1 100 ? 2.660 15.025 16.799 1.00 77.06 100 PHE A O 1
ATOM 741 N N . SER A 1 101 ? 2.700 13.216 18.147 1.00 81.38 101 SER A N 1
ATOM 742 C CA . SER A 1 101 ? 1.556 12.547 17.534 1.00 81.38 101 SER A CA 1
ATOM 743 C C . SER A 1 101 ? 0.304 13.417 17.570 1.00 81.38 101 SER A C 1
ATOM 745 O O . SER A 1 101 ? -0.004 14.068 18.574 1.00 81.38 101 SER A O 1
ATOM 747 N N . VAL A 1 102 ? -0.424 13.422 16.461 1.00 84.81 102 VAL A N 1
ATOM 748 C CA . VAL A 1 102 ? -1.660 14.173 16.287 1.00 84.81 102 VAL A CA 1
ATOM 749 C C . VAL A 1 102 ? -2.833 13.214 16.405 1.00 84.81 102 VAL A C 1
ATOM 751 O O . VAL A 1 102 ? -2.990 12.303 15.598 1.00 84.81 102 VAL A O 1
ATOM 754 N N . GLU A 1 103 ? -3.709 13.456 17.379 1.00 86.94 103 GLU A N 1
ATOM 755 C CA . GLU A 1 103 ? -4.979 12.737 17.447 1.00 86.94 103 GLU A CA 1
ATOM 756 C C . GLU A 1 103 ? -5.883 13.164 16.275 1.00 86.94 103 GLU A C 1
ATOM 758 O O . GLU A 1 103 ? -6.121 14.364 16.088 1.00 86.94 103 GLU A O 1
ATOM 763 N N . PRO A 1 104 ? -6.446 12.225 15.494 1.00 89.75 104 PRO A N 1
ATOM 764 C CA . PRO A 1 104 ? -7.380 12.574 14.434 1.00 89.75 104 PRO A CA 1
ATOM 765 C C . PRO A 1 104 ? -8.642 13.272 14.966 1.00 89.75 104 PRO A C 1
ATOM 767 O O . PRO A 1 104 ? -9.358 12.726 15.812 1.00 89.75 104 PRO A O 1
ATOM 770 N N . GLN A 1 105 ? -8.936 14.461 14.425 1.00 91.81 105 GLN A N 1
ATOM 771 C CA . GLN A 1 105 ? -10.073 15.315 14.824 1.00 91.81 105 GLN A CA 1
ATOM 772 C C . GLN A 1 105 ? -11.111 15.554 13.716 1.00 91.81 105 GLN A C 1
ATOM 774 O O . GLN A 1 105 ? -12.165 16.134 13.968 1.00 91.81 105 GLN A O 1
ATOM 779 N N . SER A 1 106 ? -10.842 15.137 12.475 1.00 95.06 106 SER A N 1
ATOM 780 C CA . SER A 1 106 ? -11.836 15.189 11.394 1.00 95.06 106 SER A CA 1
ATOM 781 C C . SER A 1 106 ? -11.713 13.999 10.447 1.00 95.06 106 SER A C 1
ATOM 783 O O . SER A 1 106 ? -10.616 13.469 10.278 1.00 95.06 106 SER A O 1
ATOM 785 N N . LYS A 1 107 ? -12.811 13.634 9.767 1.00 93.62 107 LYS A N 1
ATOM 786 C CA . LYS A 1 107 ? -12.795 12.585 8.733 1.00 93.62 107 LYS A CA 1
ATOM 787 C C . LYS A 1 107 ? -11.740 12.876 7.662 1.00 93.62 107 LYS A C 1
ATOM 789 O O . LYS A 1 107 ? -10.923 12.024 7.366 1.00 93.62 107 LYS A O 1
ATOM 794 N N . LYS A 1 108 ? -11.676 14.121 7.176 1.00 95.56 108 LYS A N 1
ATOM 795 C CA . LYS A 1 108 ? -10.689 14.545 6.167 1.00 95.56 108 LYS A CA 1
ATOM 796 C C . LYS A 1 108 ? -9.244 14.299 6.598 1.00 95.56 108 LYS A C 1
ATOM 798 O O . LYS A 1 108 ? -8.401 14.029 5.753 1.00 95.56 108 LYS A O 1
ATOM 803 N N . PHE A 1 109 ? -8.952 14.436 7.892 1.00 94.62 109 PHE A N 1
ATOM 804 C CA . PHE A 1 109 ? -7.619 14.152 8.408 1.00 94.62 109 PHE A CA 1
ATOM 805 C C . PHE A 1 109 ? -7.343 12.648 8.471 1.00 94.62 109 PHE A C 1
ATOM 807 O O . PHE A 1 109 ? -6.247 12.249 8.102 1.00 94.62 109 PHE A O 1
ATOM 814 N N . ILE A 1 110 ? -8.320 11.825 8.873 1.00 94.38 110 ILE A N 1
ATOM 815 C CA . ILE A 1 110 ? -8.181 10.360 8.811 1.00 94.38 110 ILE A CA 1
ATOM 816 C C . ILE A 1 110 ? -7.958 9.918 7.359 1.00 94.38 110 ILE A C 1
ATOM 818 O O . ILE A 1 110 ? -7.005 9.195 7.093 1.00 94.38 110 ILE A O 1
ATOM 822 N N . ASP A 1 111 ? -8.776 10.400 6.418 1.00 94.88 111 ASP A N 1
ATOM 823 C CA . ASP A 1 111 ? -8.647 10.082 4.989 1.00 94.88 111 ASP A CA 1
ATOM 824 C C . ASP A 1 111 ? -7.252 10.475 4.466 1.00 94.88 111 ASP A C 1
ATOM 826 O O . ASP A 1 111 ? -6.585 9.711 3.770 1.00 94.88 111 ASP A O 1
ATOM 830 N N . TYR A 1 112 ? -6.772 11.663 4.851 1.00 94.19 112 TYR A N 1
ATOM 831 C CA . TYR A 1 112 ? -5.432 12.127 4.503 1.00 94.19 112 TYR A CA 1
ATOM 832 C C . TYR A 1 112 ? -4.333 11.251 5.115 1.00 94.19 112 TYR A C 1
ATOM 834 O O . TYR A 1 112 ? -3.398 10.877 4.408 1.00 94.19 112 TYR A O 1
ATOM 842 N N . HIS A 1 113 ? -4.431 10.919 6.403 1.00 92.94 113 HIS A N 1
ATOM 843 C CA . HIS A 1 113 ? -3.450 10.077 7.087 1.00 92.94 113 HIS A CA 1
ATOM 844 C C . HIS A 1 113 ? -3.394 8.677 6.472 1.00 92.94 113 HIS A C 1
ATOM 846 O O . HIS A 1 113 ? -2.304 8.229 6.127 1.00 92.94 113 HIS A O 1
ATOM 852 N N . LYS A 1 114 ? -4.549 8.060 6.197 1.00 94.44 114 LYS A N 1
ATOM 853 C CA . LYS A 1 114 ? -4.625 6.774 5.494 1.00 94.44 114 LYS A CA 1
ATOM 854 C C . LYS A 1 114 ? -3.986 6.843 4.105 1.00 94.44 114 LYS A C 1
ATOM 856 O O . LYS A 1 114 ? -3.185 5.979 3.767 1.00 94.44 114 LYS A O 1
ATOM 861 N N . SER A 1 115 ? -4.229 7.920 3.348 1.00 93.12 115 SER A N 1
ATOM 862 C CA . SER A 1 115 ? -3.589 8.132 2.035 1.00 93.12 115 SER A CA 1
ATOM 863 C C . SER A 1 115 ? -2.061 8.304 2.094 1.00 93.12 115 SER A C 1
ATOM 865 O O . SER A 1 115 ? -1.391 8.263 1.060 1.00 93.12 115 SER A O 1
ATOM 867 N N . LEU A 1 116 ? -1.496 8.558 3.281 1.00 92.56 116 LEU A N 1
ATOM 868 C CA . LEU A 1 116 ? -0.052 8.551 3.497 1.00 92.56 116 LEU A CA 1
ATOM 869 C C . LEU A 1 116 ? 0.430 7.138 3.817 1.00 92.56 116 LEU A C 1
ATOM 871 O O . LEU A 1 116 ? 1.295 6.635 3.107 1.00 92.56 116 LEU A O 1
ATOM 875 N N . THR A 1 117 ? -0.115 6.520 4.865 1.00 91.25 117 THR A N 1
ATOM 876 C CA . THR A 1 117 ? 0.411 5.278 5.460 1.00 91.25 117 THR A CA 1
ATOM 877 C C . THR A 1 117 ? -0.011 4.007 4.738 1.00 91.25 117 THR A C 1
ATOM 879 O O . THR A 1 117 ? 0.577 2.958 4.951 1.00 91.25 117 THR A O 1
ATOM 882 N N . GLY A 1 118 ? -1.006 4.071 3.858 1.00 89.94 118 GLY A N 1
ATOM 883 C CA . GLY A 1 118 ? -1.548 2.891 3.194 1.00 89.94 118 GLY A CA 1
ATOM 884 C C . GLY A 1 118 ? -0.661 2.268 2.110 1.00 89.94 118 GLY A C 1
ATOM 885 O O . GLY A 1 118 ? -0.900 1.139 1.681 1.00 89.94 118 GLY A O 1
ATOM 886 N N . TYR A 1 119 ? 0.377 2.983 1.649 1.00 94.88 119 TYR A N 1
ATOM 887 C CA . TYR A 1 119 ? 1.234 2.583 0.516 1.00 94.88 119 TYR A CA 1
ATOM 888 C C . TYR A 1 119 ? 0.443 2.238 -0.765 1.00 94.88 119 TYR A C 1
ATOM 890 O O . TYR A 1 119 ? 0.962 1.580 -1.674 1.00 94.88 119 TYR A O 1
ATOM 898 N N . SER A 1 120 ? -0.821 2.659 -0.853 1.00 96.31 120 SER A N 1
ATOM 899 C CA . SER A 1 120 ? -1.765 2.192 -1.865 1.00 96.31 120 SER A CA 1
ATOM 900 C C . SER A 1 120 ? -1.318 2.515 -3.279 1.00 96.31 120 SER A C 1
ATOM 902 O O . SER A 1 120 ? -1.424 1.668 -4.161 1.00 96.31 120 SER A O 1
ATOM 904 N N . GLU A 1 121 ? -0.718 3.685 -3.492 1.00 96.62 121 GLU A N 1
ATOM 905 C CA . GLU A 1 121 ? -0.153 4.052 -4.789 1.00 96.62 121 GLU A CA 1
ATOM 906 C C . GLU A 1 121 ? 0.980 3.108 -5.223 1.00 96.62 121 GLU A C 1
ATOM 908 O O . GLU A 1 121 ? 1.021 2.709 -6.389 1.00 96.62 121 GLU A O 1
ATOM 913 N N . ALA A 1 122 ? 1.874 2.700 -4.312 1.00 97.19 122 ALA A N 1
ATOM 914 C CA . ALA A 1 122 ? 2.917 1.720 -4.621 1.00 97.19 122 ALA A CA 1
ATOM 915 C C . ALA A 1 122 ? 2.302 0.357 -4.975 1.00 97.19 122 ALA A C 1
ATOM 917 O O . ALA A 1 122 ? 2.597 -0.202 -6.035 1.00 97.19 122 ALA A O 1
ATOM 918 N N . PHE A 1 123 ? 1.383 -0.140 -4.142 1.00 97.19 123 PHE A N 1
ATOM 919 C CA . PHE A 1 123 ? 0.704 -1.417 -4.376 1.00 97.19 123 PHE A CA 1
ATOM 920 C C . PHE A 1 123 ? -0.145 -1.423 -5.654 1.00 97.19 123 PHE A C 1
ATOM 922 O O . PHE A 1 123 ? -0.202 -2.450 -6.337 1.00 97.19 123 PHE A O 1
ATOM 929 N N . ALA A 1 124 ? -0.729 -0.283 -6.027 1.00 97.00 124 ALA A N 1
ATOM 930 C CA . ALA A 1 124 ? -1.452 -0.096 -7.280 1.00 97.00 124 ALA A CA 1
ATOM 931 C C . ALA A 1 124 ? -0.521 -0.162 -8.500 1.00 97.00 124 ALA A C 1
ATOM 933 O O . ALA A 1 124 ? -0.908 -0.693 -9.546 1.00 97.00 124 ALA A O 1
ATOM 934 N N . MET A 1 125 ? 0.712 0.353 -8.398 1.00 96.12 125 MET A N 1
ATOM 935 C CA . MET A 1 125 ? 1.702 0.217 -9.475 1.00 96.12 125 MET A CA 1
ATOM 936 C C . MET A 1 125 ? 2.145 -1.234 -9.650 1.00 96.12 125 MET A C 1
ATOM 938 O O . MET A 1 125 ? 2.340 -1.672 -10.782 1.00 96.12 125 MET A O 1
ATOM 942 N N . PHE A 1 126 ? 2.244 -2.000 -8.562 1.00 96.88 126 PHE A N 1
ATOM 943 C CA . PHE A 1 126 ? 2.650 -3.405 -8.618 1.00 96.88 126 PHE A CA 1
ATOM 944 C C . PHE A 1 126 ? 1.663 -4.308 -9.356 1.00 96.88 126 PHE A C 1
ATOM 946 O O . PHE A 1 126 ? 2.060 -5.368 -9.820 1.00 96.88 126 PHE A O 1
ATOM 953 N N . ILE A 1 127 ? 0.411 -3.886 -9.559 1.00 96.44 127 ILE A N 1
ATOM 954 C CA . ILE A 1 127 ? -0.565 -4.631 -10.376 1.00 96.44 127 ILE A CA 1
ATOM 955 C C . ILE A 1 127 ? -0.066 -4.795 -11.824 1.00 96.44 127 ILE A C 1
ATOM 957 O O . ILE A 1 127 ? -0.513 -5.695 -12.533 1.00 96.44 127 ILE A O 1
ATOM 961 N N . ARG A 1 128 ? 0.884 -3.959 -12.264 1.00 92.56 128 ARG A N 1
ATOM 962 C CA . ARG A 1 128 ? 1.366 -3.901 -13.644 1.00 92.56 128 ARG A CA 1
ATOM 963 C C . ARG A 1 128 ? 2.886 -3.749 -13.724 1.00 92.56 128 ARG A C 1
ATOM 965 O O . ARG A 1 128 ? 3.427 -2.687 -13.438 1.00 92.56 128 ARG A O 1
ATOM 972 N N . CYS A 1 129 ? 3.587 -4.773 -14.202 1.00 93.25 129 CYS A N 1
ATOM 973 C CA . CYS A 1 129 ? 4.993 -4.635 -14.590 1.00 93.25 129 CYS A CA 1
ATOM 974 C C . CYS A 1 129 ? 5.118 -4.240 -16.073 1.00 93.25 129 CYS A C 1
ATOM 976 O O . CYS A 1 129 ? 4.205 -4.444 -16.873 1.00 93.25 129 CYS A O 1
ATOM 978 N N . LYS A 1 130 ? 6.267 -3.683 -16.465 1.00 93.75 130 LYS A N 1
ATOM 979 C CA . LYS A 1 130 ? 6.580 -3.296 -17.852 1.00 93.75 130 LYS A CA 1
ATOM 980 C C . LYS A 1 130 ? 6.547 -4.476 -18.822 1.00 93.75 130 LYS A C 1
ATOM 982 O O . LYS A 1 130 ? 6.221 -4.263 -19.987 1.00 93.75 130 LYS A O 1
ATOM 987 N N . ALA A 1 131 ? 6.920 -5.672 -18.358 1.00 92.62 131 ALA A N 1
ATOM 988 C CA . ALA A 1 131 ? 6.959 -6.877 -19.183 1.00 92.62 131 ALA A CA 1
ATOM 989 C C . ALA A 1 131 ? 5.558 -7.241 -19.692 1.00 92.62 131 ALA A C 1
ATOM 991 O O . ALA A 1 131 ? 5.380 -7.500 -20.881 1.00 92.62 131 ALA A O 1
ATOM 992 N N . ASP A 1 132 ? 4.561 -7.157 -18.809 1.00 91.31 132 ASP A N 1
ATOM 993 C CA . ASP A 1 132 ? 3.174 -7.462 -19.141 1.00 91.31 132 ASP A CA 1
ATOM 994 C C . ASP A 1 132 ? 2.426 -6.231 -19.676 1.00 91.31 132 ASP A C 1
ATOM 996 O O . ASP A 1 132 ? 1.601 -6.358 -20.575 1.00 91.31 132 ASP A O 1
ATOM 1000 N N . PHE A 1 133 ? 2.726 -5.018 -19.194 1.00 91.81 133 PHE A N 1
ATOM 1001 C CA . PHE A 1 133 ? 1.969 -3.786 -19.468 1.00 91.81 133 PHE A CA 1
ATOM 1002 C C . PHE A 1 133 ? 2.858 -2.599 -19.901 1.00 91.81 133 PHE A C 1
ATOM 1004 O O . PHE A 1 133 ? 2.947 -1.595 -19.190 1.00 91.81 133 PHE A O 1
ATOM 1011 N N . PRO A 1 134 ? 3.482 -2.633 -21.093 1.00 83.81 134 PRO A N 1
ATOM 1012 C CA . PRO A 1 134 ? 4.464 -1.618 -21.493 1.00 83.81 134 PRO A CA 1
ATOM 1013 C C . PRO A 1 134 ? 3.887 -0.210 -21.749 1.00 83.81 134 PRO A C 1
ATOM 1015 O O . PRO A 1 134 ? 4.604 0.772 -21.572 1.00 83.81 134 PRO A O 1
ATOM 1018 N N . VAL A 1 135 ? 2.617 -0.090 -22.168 1.00 79.88 135 VAL A N 1
ATOM 1019 C CA . VAL A 1 135 ? 1.963 1.192 -22.543 1.00 79.88 135 VAL A CA 1
ATOM 1020 C C . VAL A 1 135 ? 0.540 1.306 -21.964 1.00 79.88 135 VAL A C 1
ATOM 1022 O O . VAL A 1 135 ? -0.309 2.007 -22.500 1.00 79.88 135 VAL A O 1
ATOM 1025 N N . GLU A 1 136 ? 0.228 0.586 -20.884 1.00 76.81 136 GLU A N 1
ATOM 1026 C CA . GLU A 1 136 ? -1.135 0.589 -20.333 1.00 76.81 136 GLU A CA 1
ATOM 1027 C C . GLU A 1 136 ? -1.413 1.850 -19.506 1.00 76.81 136 GLU A C 1
ATOM 1029 O O . GLU A 1 136 ? -0.849 2.020 -18.423 1.00 76.81 136 GLU A O 1
ATOM 1034 N N . THR A 1 137 ? -2.294 2.724 -19.996 1.00 85.25 137 THR A N 1
ATOM 1035 C CA . THR A 1 137 ? -2.675 3.971 -19.308 1.00 85.25 137 THR A CA 1
ATOM 1036 C C . THR A 1 137 ? -4.102 3.961 -18.773 1.00 85.25 137 THR A C 1
ATOM 1038 O O . THR A 1 137 ? -4.447 4.880 -18.036 1.00 85.25 137 THR A O 1
ATOM 1041 N N . ALA A 1 138 ? -4.920 2.947 -19.091 1.00 86.06 138 ALA A N 1
ATOM 1042 C CA . ALA A 1 138 ? -6.325 2.892 -18.670 1.00 86.06 138 ALA A CA 1
ATOM 1043 C C . ALA A 1 138 ? -6.482 3.027 -17.144 1.00 86.06 138 ALA A C 1
ATOM 1045 O O . ALA A 1 138 ? -7.309 3.791 -16.658 1.00 86.06 138 ALA A O 1
ATOM 1046 N N . TYR A 1 139 ? -5.589 2.396 -16.378 1.00 88.94 139 TYR A N 1
ATOM 1047 C CA . TYR A 1 139 ? -5.585 2.478 -14.916 1.00 88.94 139 TYR A CA 1
ATOM 1048 C C . TYR A 1 139 ? -5.347 3.875 -14.341 1.00 88.94 139 TYR A C 1
ATOM 1050 O O . TYR A 1 139 ? -5.649 4.089 -13.175 1.00 88.94 139 TYR A O 1
ATOM 1058 N N . ILE A 1 140 ? -4.768 4.817 -15.094 1.00 91.62 140 ILE A N 1
ATOM 1059 C CA . ILE A 1 140 ? -4.463 6.158 -14.567 1.00 91.62 140 ILE A CA 1
ATOM 1060 C C . ILE A 1 140 ? -5.758 6.897 -14.218 1.00 91.62 140 ILE A C 1
ATOM 1062 O O . ILE A 1 140 ? -5.808 7.600 -13.213 1.00 91.62 140 ILE A O 1
ATOM 1066 N N . HIS A 1 141 ? -6.806 6.710 -15.021 1.00 93.81 141 HIS A N 1
ATOM 1067 C CA . HIS A 1 141 ? -8.096 7.366 -14.824 1.00 93.81 141 H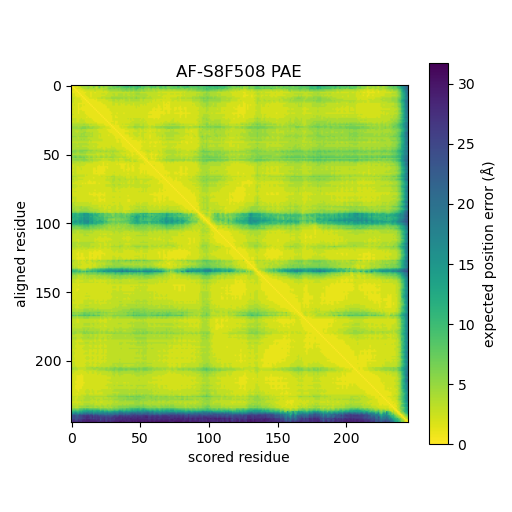IS A CA 1
ATOM 1068 C C . HIS A 1 141 ? -8.874 6.849 -13.614 1.00 93.81 141 HIS A C 1
ATOM 1070 O O . HIS A 1 141 ? -9.746 7.561 -13.134 1.00 93.81 141 HIS A O 1
ATOM 1076 N N . VAL A 1 142 ? -8.544 5.648 -13.134 1.00 96.69 142 VAL A N 1
ATOM 1077 C CA . VAL A 1 142 ? -9.166 5.007 -11.965 1.00 96.69 142 VAL A CA 1
ATOM 1078 C C . VAL A 1 142 ? -8.149 4.703 -10.865 1.00 96.69 142 VAL A C 1
ATOM 1080 O O . VAL A 1 142 ? -8.359 3.842 -10.013 1.00 96.69 142 VAL A O 1
ATOM 1083 N N . LEU A 1 143 ? -6.994 5.378 -10.894 1.00 96.25 143 LEU A N 1
ATOM 1084 C CA . LEU A 1 143 ? -5.914 5.113 -9.949 1.00 96.25 143 LEU A CA 1
ATOM 1085 C C . LEU A 1 143 ? -6.338 5.460 -8.521 1.00 96.25 143 LEU A C 1
ATOM 1087 O O . LEU A 1 143 ? -6.018 4.715 -7.601 1.00 96.25 143 LEU A O 1
ATOM 1091 N N . SER A 1 144 ? -7.075 6.557 -8.344 1.00 96.75 144 SER A N 1
ATOM 1092 C CA . SER A 1 144 ? -7.623 6.951 -7.045 1.00 96.75 144 SER A CA 1
ATOM 1093 C C . SER A 1 144 ? -8.525 5.874 -6.449 1.00 96.75 144 SER A C 1
ATOM 1095 O O . SER A 1 144 ? -8.416 5.580 -5.265 1.00 96.75 144 SER A O 1
ATOM 1097 N N . GLU A 1 145 ? -9.372 5.257 -7.264 1.00 98.31 145 GLU A N 1
ATOM 1098 C CA . GLU A 1 145 ? -10.327 4.226 -6.871 1.00 98.31 145 GLU A CA 1
ATOM 1099 C C . GLU A 1 145 ? -9.620 2.909 -6.548 1.00 98.31 145 GLU A C 1
ATOM 1101 O O . GLU A 1 145 ? -9.970 2.245 -5.577 1.00 98.31 145 GLU A O 1
ATOM 1106 N N . ILE A 1 146 ? -8.571 2.564 -7.299 1.00 98.31 146 ILE A N 1
ATOM 1107 C CA . ILE A 1 146 ? -7.703 1.424 -6.976 1.00 98.31 146 ILE A CA 1
ATOM 1108 C C . ILE A 1 146 ? -7.011 1.648 -5.634 1.00 98.31 146 ILE A C 1
ATOM 1110 O O . ILE A 1 146 ? -6.981 0.742 -4.804 1.00 98.31 146 ILE A O 1
ATOM 1114 N N . CYS A 1 147 ? -6.463 2.844 -5.406 1.00 98.12 147 CYS A N 1
ATOM 1115 C CA . CYS A 1 147 ? -5.813 3.158 -4.140 1.00 98.12 147 CYS A CA 1
ATOM 1116 C C . CYS A 1 147 ? -6.806 3.106 -2.974 1.00 98.12 147 CYS A C 1
ATOM 1118 O O . CYS A 1 147 ? -6.519 2.478 -1.959 1.00 98.12 147 CYS A O 1
ATOM 1120 N N . PHE A 1 148 ? -7.993 3.688 -3.165 1.00 98.31 148 PHE A N 1
ATOM 1121 C CA . PHE A 1 148 ? -9.095 3.644 -2.209 1.00 98.31 148 PHE A CA 1
ATOM 1122 C C . PHE A 1 148 ? -9.491 2.203 -1.867 1.00 98.31 148 PHE A C 1
ATOM 1124 O O . PHE A 1 148 ? -9.601 1.857 -0.692 1.00 98.31 148 PHE A O 1
ATOM 1131 N N . PHE A 1 149 ? -9.638 1.340 -2.880 1.00 98.50 149 PHE A N 1
ATOM 1132 C CA . PHE A 1 149 ? -9.901 -0.081 -2.672 1.00 98.50 149 PHE A CA 1
ATOM 1133 C C . PHE A 1 149 ? -8.796 -0.737 -1.841 1.00 98.50 149 PHE A C 1
ATOM 1135 O O . PHE A 1 149 ? -9.102 -1.403 -0.861 1.00 98.50 149 PHE A O 1
ATOM 1142 N N . ILE A 1 150 ? -7.522 -0.555 -2.203 1.00 97.88 150 ILE A N 1
ATOM 1143 C CA . ILE A 1 150 ? -6.396 -1.198 -1.504 1.00 97.88 150 ILE A CA 1
ATOM 1144 C C . ILE A 1 150 ? -6.376 -0.797 -0.027 1.00 97.88 150 ILE A C 1
ATOM 1146 O O . ILE A 1 150 ? -6.270 -1.660 0.845 1.00 97.88 150 ILE A O 1
ATOM 1150 N N . ASP A 1 151 ? -6.513 0.499 0.246 1.00 97.38 151 ASP A N 1
ATOM 1151 C CA . ASP A 1 151 ? -6.463 1.045 1.598 1.00 97.38 151 ASP A CA 1
ATOM 1152 C C . ASP A 1 151 ? -7.606 0.531 2.467 1.00 97.38 151 ASP A C 1
ATOM 1154 O O . ASP A 1 151 ? -7.379 0.052 3.583 1.00 97.38 151 ASP A O 1
ATOM 1158 N N . HIS A 1 152 ? -8.829 0.594 1.949 1.00 98.38 152 HIS A N 1
ATOM 1159 C CA . HIS A 1 152 ? -10.018 0.354 2.752 1.00 98.38 152 HIS A CA 1
ATOM 1160 C C . HIS A 1 152 ? -10.509 -1.090 2.713 1.00 98.38 152 HIS A C 1
ATOM 1162 O O . HIS A 1 152 ? -11.103 -1.542 3.687 1.00 98.38 152 HIS A O 1
ATOM 1168 N N . ALA A 1 153 ? -10.193 -1.869 1.673 1.00 98.06 153 ALA A N 1
ATOM 1169 C CA . ALA A 1 153 ? -10.345 -3.321 1.744 1.00 98.06 153 ALA A CA 1
ATOM 1170 C C . ALA A 1 153 ? -9.462 -3.889 2.862 1.00 98.06 153 ALA A C 1
ATOM 1172 O O . ALA A 1 153 ? -9.901 -4.776 3.591 1.00 98.06 153 ALA A O 1
ATOM 1173 N N . ASN A 1 154 ? -8.252 -3.346 3.051 1.00 96.88 154 ASN A N 1
ATOM 1174 C CA . ASN A 1 154 ? -7.429 -3.698 4.201 1.00 96.88 154 ASN A CA 1
ATOM 1175 C C . ASN A 1 154 ? -8.111 -3.322 5.522 1.00 96.88 154 ASN A C 1
ATOM 1177 O O . ASN A 1 154 ? -8.247 -4.218 6.345 1.00 96.88 154 ASN A O 1
ATOM 1181 N N . ASP A 1 155 ? -8.605 -2.084 5.683 1.00 97.69 155 ASP A N 1
ATOM 1182 C CA . ASP A 1 155 ? -9.310 -1.644 6.907 1.00 97.69 155 ASP A CA 1
ATOM 1183 C C . ASP A 1 155 ? -10.528 -2.533 7.234 1.00 97.69 155 ASP A C 1
ATOM 1185 O O . ASP A 1 155 ? -10.775 -2.884 8.386 1.00 97.69 155 ASP A O 1
ATOM 1189 N N . ILE A 1 156 ? -11.291 -2.942 6.216 1.00 98.06 156 ILE A N 1
ATOM 1190 C CA . ILE A 1 156 ? -12.442 -3.845 6.369 1.00 98.06 156 ILE A CA 1
ATOM 1191 C C . ILE A 1 156 ? -11.984 -5.237 6.821 1.00 98.06 156 ILE A C 1
ATOM 1193 O O . ILE A 1 156 ? -12.549 -5.818 7.748 1.00 98.06 156 ILE A O 1
ATOM 1197 N N . LEU A 1 157 ? -10.969 -5.798 6.159 1.00 97.19 157 LEU A N 1
ATOM 1198 C CA . LEU A 1 157 ? -10.487 -7.160 6.412 1.00 97.19 157 LEU A CA 1
ATOM 1199 C C . LEU A 1 157 ? -9.647 -7.262 7.689 1.00 97.19 157 LEU A C 1
ATOM 1201 O O . LEU A 1 157 ? -9.475 -8.355 8.229 1.00 97.19 157 LEU A O 1
ATOM 1205 N N . SER A 1 158 ? -9.118 -6.142 8.174 1.00 96.69 158 SER A N 1
ATOM 1206 C CA . SER A 1 158 ? -8.393 -6.040 9.434 1.00 96.69 158 SER A CA 1
ATOM 1207 C C . SER A 1 158 ? -9.278 -5.644 10.612 1.00 96.69 158 SER A C 1
ATOM 1209 O O . SER A 1 158 ? -8.872 -5.889 11.749 1.00 96.69 158 SER A O 1
ATOM 1211 N N . PHE A 1 159 ? -10.497 -5.150 10.361 1.00 97.19 159 PHE A N 1
ATOM 1212 C CA . PHE A 1 159 ? -11.440 -4.723 11.394 1.00 97.19 159 PHE A CA 1
ATOM 1213 C C . PHE A 1 159 ? -11.596 -5.750 12.519 1.00 97.19 159 PHE A C 1
ATOM 1215 O O . PHE A 1 159 ? -11.517 -5.395 13.687 1.00 97.19 159 PHE A O 1
ATOM 1222 N N . TYR A 1 160 ? -11.765 -7.035 12.184 1.00 96.50 160 TYR A N 1
ATOM 1223 C CA . TYR A 1 160 ? -11.981 -8.077 13.193 1.00 96.50 160 TYR A CA 1
ATOM 1224 C C . TYR A 1 160 ? -10.806 -8.220 14.168 1.00 96.50 160 TYR A C 1
ATOM 1226 O O . TYR A 1 160 ? -11.020 -8.294 15.375 1.00 96.50 160 TYR A O 1
ATOM 1234 N N . LYS A 1 161 ? -9.561 -8.242 13.667 1.00 95.25 161 LYS A N 1
ATOM 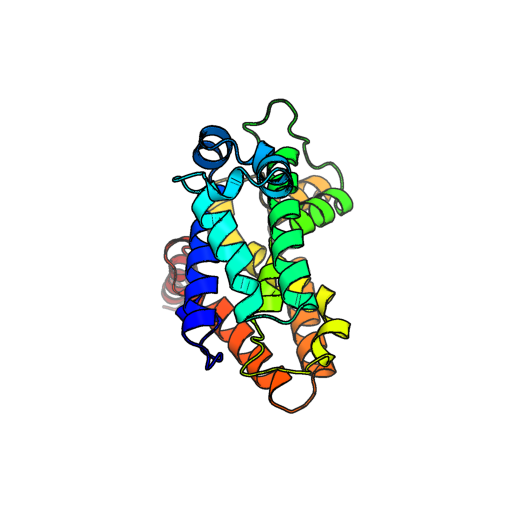1235 C CA . LYS A 1 161 ? -8.390 -8.308 14.554 1.00 95.25 161 LYS A CA 1
ATOM 1236 C C . LYS A 1 161 ? -8.237 -7.022 15.373 1.00 95.25 161 LYS A C 1
ATOM 1238 O O . LYS A 1 161 ? -7.906 -7.102 16.542 1.00 95.25 161 LYS A O 1
ATOM 1243 N N . GLU A 1 162 ? -8.516 -5.862 14.779 1.00 95.38 162 GLU A N 1
ATOM 1244 C CA . GLU A 1 162 ? -8.376 -4.552 15.432 1.00 95.38 162 GLU A CA 1
ATOM 1245 C C . GLU A 1 162 ? -9.397 -4.345 16.542 1.00 95.38 162 GLU A C 1
ATOM 1247 O O . GLU A 1 162 ? -9.041 -3.853 17.606 1.00 95.38 162 GLU A O 1
ATOM 1252 N N . ASP A 1 163 ? -10.643 -4.761 16.320 1.00 94.75 163 ASP A N 1
ATOM 1253 C CA . ASP A 1 163 ? -11.705 -4.716 17.326 1.00 94.75 163 ASP A CA 1
ATOM 1254 C C . ASP A 1 163 ? -11.369 -5.628 18.518 1.00 94.75 163 ASP A C 1
ATOM 1256 O O . ASP A 1 163 ? -11.520 -5.230 19.671 1.00 94.75 163 ASP A O 1
ATOM 1260 N N . LEU A 1 164 ? -10.820 -6.823 18.259 1.00 94.38 164 LEU A N 1
ATOM 1261 C CA . LEU A 1 164 ? -10.371 -7.739 19.314 1.00 94.38 164 LEU A CA 1
ATOM 1262 C C . LEU A 1 164 ? -9.135 -7.255 20.075 1.00 94.38 164 LEU A C 1
ATOM 1264 O O . LEU A 1 164 ? -9.006 -7.555 21.262 1.00 94.38 164 LEU A O 1
ATOM 1268 N N . ASP A 1 165 ? -8.236 -6.547 19.397 1.00 93.38 165 ASP A N 1
ATOM 1269 C CA . ASP A 1 165 ? -7.032 -5.964 19.993 1.00 93.38 165 ASP A CA 1
ATOM 1270 C C . ASP A 1 165 ? -7.322 -4.605 20.671 1.00 93.38 165 ASP A C 1
ATOM 1272 O O . ASP A 1 165 ? -6.408 -3.977 21.204 1.00 93.38 165 ASP A O 1
ATOM 1276 N N . GLU A 1 166 ? -8.586 -4.155 20.669 1.00 91.31 166 GLU A N 1
ATOM 1277 C CA . GLU A 1 166 ? -9.037 -2.851 21.176 1.00 91.31 166 GLU A CA 1
ATOM 1278 C C . GLU A 1 166 ? -8.270 -1.665 20.548 1.00 91.31 166 GLU A C 1
ATOM 1280 O O . GLU A 1 166 ? -8.038 -0.629 21.184 1.00 91.31 166 GLU A O 1
ATOM 1285 N N . ASP A 1 167 ? -7.883 -1.794 19.273 1.00 87.69 167 ASP A N 1
ATOM 1286 C CA . ASP A 1 167 ? -7.140 -0.769 18.540 1.00 87.69 167 ASP A CA 1
ATOM 1287 C C . ASP A 1 167 ? -8.043 0.408 18.136 1.00 87.69 167 ASP A C 1
ATOM 1289 O O . ASP A 1 167 ? -8.576 0.513 17.021 1.00 87.69 167 ASP A O 1
ATOM 1293 N N . ALA A 1 168 ? -8.147 1.360 19.061 1.00 86.38 168 ALA A N 1
ATOM 1294 C CA . ALA A 1 168 ? -8.876 2.609 18.881 1.00 86.38 168 ALA A CA 1
ATOM 1295 C C . ALA A 1 168 ? -8.260 3.553 17.827 1.00 86.38 168 ALA A C 1
ATOM 1297 O O . ALA A 1 168 ? -8.878 4.572 17.499 1.00 86.38 168 ALA A O 1
ATOM 1298 N N . THR A 1 169 ? -7.058 3.257 17.315 1.00 88.00 169 THR A N 1
ATOM 1299 C CA . THR A 1 169 ? -6.347 4.092 16.331 1.00 88.00 169 THR A CA 1
ATOM 1300 C C . THR A 1 169 ? -6.608 3.682 14.882 1.00 88.00 169 THR A C 1
ATOM 1302 O O . THR A 1 169 ? -6.352 4.476 13.977 1.00 88.00 169 THR A O 1
ATOM 1305 N N . SER A 1 170 ? -7.206 2.509 14.659 1.00 92.38 170 SER A N 1
ATOM 1306 C CA . SER A 1 170 ? -7.634 2.048 13.332 1.00 92.38 170 SER A CA 1
ATOM 1307 C C . SER A 1 170 ? -8.616 3.013 12.646 1.00 92.38 170 SER A C 1
ATOM 1309 O O . SER A 1 170 ? -9.354 3.768 13.295 1.00 92.38 170 SER A O 1
ATOM 1311 N N . TYR A 1 171 ? -8.653 2.973 11.308 1.00 95.56 171 TYR A N 1
ATOM 1312 C CA . TYR A 1 171 ? -9.461 3.880 10.480 1.00 95.56 171 TYR A CA 1
ATOM 1313 C C . TYR A 1 171 ? -10.942 3.880 10.892 1.00 95.56 171 TYR A C 1
ATOM 1315 O O . TYR A 1 171 ? -11.534 4.940 11.109 1.00 95.56 171 TYR A O 1
ATOM 1323 N N . ILE A 1 172 ? -11.528 2.690 11.061 1.00 97.38 172 ILE A N 1
ATOM 1324 C CA . ILE A 1 172 ? -12.953 2.518 11.379 1.00 97.38 172 ILE A CA 1
ATOM 1325 C C . ILE A 1 172 ? -13.271 3.035 12.788 1.00 97.38 172 ILE A C 1
ATOM 1327 O O . ILE A 1 172 ? -14.247 3.768 12.962 1.00 97.38 172 ILE A O 1
ATOM 1331 N N . HIS A 1 173 ? -12.441 2.724 13.789 1.00 96.12 173 HIS A N 1
ATOM 1332 C CA . HIS A 1 173 ? -12.650 3.183 15.167 1.00 96.12 173 HIS A CA 1
ATOM 1333 C C . HIS A 1 173 ? -12.466 4.698 15.303 1.00 96.12 173 HIS A C 1
ATOM 1335 O O . HIS A 1 173 ? -13.293 5.378 15.923 1.00 96.12 173 HIS A O 1
ATOM 1341 N N . CYS A 1 174 ? -11.440 5.258 14.657 1.00 94.75 174 CYS A N 1
ATOM 1342 C CA . CYS A 1 174 ? -11.263 6.703 14.582 1.00 94.75 174 CYS A CA 1
ATOM 1343 C C . CYS A 1 174 ? -12.445 7.378 13.871 1.00 94.75 174 CYS A C 1
ATOM 1345 O O . CYS A 1 174 ? -12.960 8.384 14.364 1.00 94.75 174 CYS A O 1
ATOM 1347 N N . GLY A 1 175 ? -12.916 6.817 12.754 1.00 96.50 175 GLY A N 1
ATOM 1348 C CA . GLY A 1 175 ? -14.084 7.315 12.026 1.00 96.50 175 GLY A CA 1
ATOM 1349 C C . GLY A 1 175 ? -15.351 7.309 12.883 1.00 96.50 175 GLY A C 1
ATOM 1350 O O . GLY A 1 175 ? -16.069 8.309 12.933 1.00 96.50 175 GLY A O 1
ATOM 1351 N N . ALA A 1 176 ? -15.581 6.227 13.627 1.00 97.19 176 ALA A N 1
ATOM 1352 C CA . ALA A 1 176 ? -16.722 6.069 14.525 1.00 97.19 176 ALA A CA 1
ATOM 1353 C C . ALA A 1 176 ? -16.718 7.113 15.646 1.00 97.19 176 ALA A C 1
ATOM 1355 O O . ALA A 1 176 ? -17.724 7.796 15.865 1.00 97.19 176 ALA A O 1
ATOM 1356 N N . ARG A 1 177 ? -15.557 7.312 16.285 1.00 96.25 177 ARG A N 1
ATOM 1357 C CA . ARG A 1 177 ? -15.347 8.346 17.309 1.00 96.25 177 ARG A CA 1
ATOM 1358 C C . ARG A 1 177 ? -15.653 9.743 16.771 1.00 96.25 177 ARG A C 1
ATOM 1360 O O . ARG A 1 177 ? -16.389 10.490 17.409 1.00 96.25 177 ARG A O 1
ATOM 1367 N N . ILE A 1 178 ? -15.125 10.090 15.596 1.00 96.12 178 ILE A N 1
ATOM 1368 C CA . ILE A 1 178 ? -15.318 11.418 14.991 1.00 96.12 178 ILE A CA 1
ATOM 1369 C C . ILE A 1 178 ? -16.770 11.647 14.570 1.00 96.12 178 ILE A C 1
ATOM 1371 O O . ILE A 1 178 ? -17.292 12.749 14.732 1.00 96.12 178 ILE A O 1
ATOM 1375 N N . ALA A 1 179 ? -17.426 10.623 14.027 1.00 96.19 179 ALA A N 1
ATOM 1376 C CA . ALA A 1 179 ? -18.807 10.722 13.575 1.00 96.19 179 ALA A CA 1
ATOM 1377 C C . ALA A 1 179 ? -19.832 10.624 14.720 1.00 96.19 179 ALA A C 1
ATOM 1379 O O . ALA A 1 179 ? -21.006 10.917 14.500 1.00 96.19 179 ALA A O 1
ATOM 1380 N N . GLY A 1 180 ? -19.419 10.199 15.921 1.00 96.50 180 GLY A N 1
ATOM 1381 C CA . GLY A 1 180 ? -20.333 9.898 17.027 1.00 96.50 180 GLY A CA 1
ATOM 1382 C C . GLY A 1 180 ? -21.252 8.710 16.722 1.00 96.50 180 GLY A C 1
ATOM 1383 O O . GLY A 1 180 ? -22.419 8.716 17.113 1.00 96.50 180 GLY A O 1
ATOM 1384 N N . ARG A 1 181 ? -20.746 7.722 15.975 1.00 97.50 181 ARG A N 1
ATOM 1385 C CA . ARG A 1 181 ? -21.483 6.544 15.485 1.00 97.50 181 ARG A CA 1
ATOM 1386 C C . ARG A 1 181 ? -20.811 5.258 15.945 1.00 97.50 181 ARG A C 1
ATOM 1388 O O . ARG A 1 181 ? -19.717 5.296 16.500 1.00 97.50 181 ARG A O 1
ATOM 1395 N N . SER A 1 182 ? -21.459 4.116 15.731 1.00 97.19 182 SER A N 1
ATOM 1396 C CA . SER A 1 182 ? -20.834 2.834 16.057 1.00 97.19 182 SER A CA 1
ATOM 1397 C C . SER A 1 182 ? -19.764 2.451 15.016 1.00 97.19 182 SER A C 1
ATOM 1399 O O . SER A 1 182 ? -19.938 2.774 13.837 1.00 97.19 182 SER A O 1
ATOM 1401 N N . PRO A 1 183 ? -18.691 1.724 15.400 1.00 97.19 183 PRO A N 1
ATOM 1402 C CA . PRO A 1 183 ? -17.730 1.151 14.447 1.00 97.19 183 PRO A CA 1
ATOM 1403 C C . PRO A 1 183 ? -18.403 0.301 13.370 1.00 97.19 183 PRO A C 1
ATOM 1405 O O . PRO A 1 183 ? -18.040 0.372 12.201 1.00 97.19 183 PRO A O 1
ATOM 1408 N N . ARG A 1 184 ? -19.465 -0.421 13.748 1.00 96.50 184 ARG A N 1
ATOM 1409 C CA . ARG A 1 184 ? -20.304 -1.195 12.832 1.00 96.50 184 ARG A CA 1
ATOM 1410 C C . ARG A 1 184 ? -20.894 -0.335 11.713 1.00 96.50 184 ARG A C 1
ATOM 1412 O O . ARG A 1 184 ? -20.857 -0.750 10.562 1.00 96.50 184 ARG A O 1
ATOM 1419 N N . ASP A 1 185 ? -21.454 0.828 12.039 1.00 97.94 185 ASP A N 1
ATOM 1420 C CA . ASP A 1 185 ? -22.081 1.685 11.028 1.00 97.94 185 ASP A CA 1
ATOM 1421 C C . ASP A 1 185 ? -21.046 2.208 10.023 1.00 97.94 185 ASP A C 1
ATOM 1423 O O . ASP A 1 185 ? -21.314 2.227 8.827 1.00 97.94 185 ASP A O 1
ATOM 1427 N N . ILE A 1 186 ? -19.856 2.583 10.507 1.00 98.19 186 ILE A N 1
ATOM 1428 C CA . ILE A 1 186 ? -18.743 3.036 9.660 1.00 98.19 186 ILE A CA 1
ATOM 1429 C C . ILE A 1 186 ? -18.211 1.895 8.787 1.00 98.19 186 ILE A C 1
ATOM 1431 O O . ILE A 1 186 ? -17.936 2.111 7.612 1.00 98.19 186 ILE A O 1
ATOM 1435 N N . LEU A 1 187 ? -18.106 0.680 9.334 1.00 98.12 187 LEU A N 1
ATOM 1436 C CA . LEU A 1 187 ? -17.697 -0.507 8.584 1.00 98.12 187 LEU A CA 1
ATOM 1437 C C . LEU A 1 187 ? -18.632 -0.778 7.397 1.00 98.12 187 LEU A C 1
ATOM 1439 O O . LEU A 1 187 ? -18.149 -1.000 6.293 1.00 98.12 187 LEU A O 1
ATOM 1443 N N . PHE A 1 188 ? -19.954 -0.764 7.605 1.00 98.06 188 PHE A N 1
ATOM 1444 C CA . PHE A 1 188 ? -20.905 -1.043 6.522 1.00 98.06 188 PHE A CA 1
ATOM 1445 C C . PHE A 1 188 ? -20.884 0.026 5.429 1.00 98.06 188 PHE A C 1
ATOM 1447 O O . PHE A 1 188 ? -20.904 -0.325 4.254 1.00 98.06 188 PHE A O 1
ATOM 1454 N N . GLU A 1 189 ? -20.770 1.305 5.793 1.00 97.81 189 GLU A N 1
ATOM 1455 C CA . GLU A 1 189 ? -20.594 2.371 4.799 1.00 97.81 189 GLU A CA 1
ATOM 1456 C C . GLU A 1 189 ? -19.305 2.196 3.997 1.00 97.81 189 GLU A C 1
ATOM 1458 O O . GLU A 1 189 ? -19.316 2.320 2.776 1.00 97.81 189 GLU A O 1
ATOM 1463 N N . LEU A 1 190 ? -18.204 1.852 4.670 1.00 98.12 190 LEU A N 1
ATOM 1464 C CA . LEU A 1 190 ? -16.925 1.641 4.005 1.00 98.12 190 LEU A CA 1
ATOM 1465 C C . LEU A 1 190 ? -16.971 0.443 3.047 1.00 98.12 190 LEU A C 1
ATOM 1467 O O . LEU A 1 190 ? -16.380 0.503 1.973 1.00 98.12 190 LEU A O 1
ATOM 1471 N N . ILE A 1 191 ? -17.694 -0.625 3.404 1.00 98.56 191 ILE A N 1
ATOM 1472 C CA . ILE A 1 191 ? -17.934 -1.768 2.511 1.00 98.56 191 ILE A CA 1
ATOM 1473 C C . ILE A 1 191 ? -18.653 -1.311 1.239 1.00 98.56 191 ILE A C 1
ATOM 1475 O O . ILE A 1 191 ? -18.190 -1.638 0.146 1.00 98.56 191 ILE A O 1
ATOM 1479 N N . ASP A 1 192 ? -19.737 -0.543 1.366 1.00 98.56 192 ASP A N 1
ATOM 1480 C CA . ASP A 1 192 ? -20.494 -0.049 0.210 1.00 98.56 192 ASP A CA 1
ATOM 1481 C C . ASP A 1 192 ? -19.618 0.838 -0.696 1.00 98.56 192 ASP A C 1
ATOM 1483 O O . ASP A 1 192 ? -19.622 0.679 -1.920 1.00 98.56 192 ASP A O 1
ATOM 1487 N N . GLU A 1 193 ? -18.808 1.726 -0.108 1.00 98.38 193 GLU A N 1
ATOM 1488 C CA . GLU A 1 193 ? -17.874 2.586 -0.846 1.00 98.38 193 GLU A CA 1
ATOM 1489 C C . GLU A 1 193 ? -16.782 1.776 -1.571 1.00 98.38 193 GLU A C 1
ATOM 1491 O O . GLU A 1 193 ? -16.483 2.040 -2.739 1.00 98.38 193 GLU A O 1
ATOM 1496 N N . VAL A 1 194 ? -16.197 0.768 -0.912 1.00 98.62 194 VAL A N 1
ATOM 1497 C CA . VAL A 1 194 ? -15.144 -0.088 -1.491 1.00 98.62 194 VAL A CA 1
ATOM 1498 C C . VAL A 1 194 ? -15.685 -0.954 -2.626 1.00 98.62 194 VAL A C 1
ATOM 1500 O O . VAL A 1 194 ? -15.020 -1.092 -3.656 1.00 98.62 194 VAL A O 1
ATOM 1503 N N . VAL A 1 195 ? -16.893 -1.505 -2.478 1.00 98.56 195 VAL A N 1
ATOM 1504 C CA . VAL A 1 195 ? -17.556 -2.278 -3.539 1.00 98.56 195 VAL A CA 1
ATOM 1505 C C . VAL A 1 195 ? -17.829 -1.391 -4.752 1.00 98.56 195 VAL A C 1
ATOM 1507 O O . VAL A 1 195 ? -17.466 -1.769 -5.867 1.00 98.56 195 VAL A O 1
ATOM 1510 N N . ALA A 1 196 ? -18.377 -0.191 -4.542 1.00 98.62 196 ALA A N 1
ATOM 1511 C CA . ALA A 1 196 ? -18.632 0.758 -5.623 1.00 98.62 196 ALA A CA 1
ATOM 1512 C C . ALA A 1 196 ? -17.338 1.175 -6.349 1.00 98.62 196 ALA A C 1
ATOM 1514 O O . ALA A 1 196 ? -17.315 1.256 -7.579 1.00 98.62 196 ALA A O 1
ATOM 1515 N N . ALA A 1 197 ? -16.240 1.388 -5.613 1.00 98.56 197 ALA A N 1
ATOM 1516 C CA . ALA A 1 197 ? -14.936 1.686 -6.204 1.00 98.56 197 ALA A CA 1
ATOM 1517 C C . ALA A 1 197 ? -14.424 0.523 -7.072 1.00 98.56 197 ALA A C 1
ATOM 1519 O O . ALA A 1 197 ? -14.001 0.746 -8.208 1.00 98.56 197 ALA A O 1
ATOM 1520 N N . ALA A 1 198 ? -14.509 -0.719 -6.584 1.00 98.44 198 ALA A N 1
ATOM 1521 C CA . ALA A 1 198 ? -14.091 -1.899 -7.343 1.00 98.44 198 ALA A CA 1
ATOM 1522 C C . ALA A 1 198 ? -14.937 -2.120 -8.608 1.00 98.44 198 ALA A C 1
ATOM 1524 O O . ALA A 1 198 ? -14.401 -2.472 -9.662 1.00 98.44 198 ALA A O 1
ATOM 1525 N N . GLU A 1 199 ? -16.250 -1.888 -8.530 1.00 98.44 199 GLU A N 1
ATOM 1526 C CA . GLU A 1 199 ? -17.153 -1.941 -9.683 1.00 98.44 199 GLU A CA 1
ATOM 1527 C C . GLU A 1 199 ? -16.806 -0.877 -10.723 1.00 98.44 199 GLU A C 1
ATOM 1529 O O . GLU A 1 199 ? -16.632 -1.215 -11.894 1.00 98.44 199 GLU A O 1
ATOM 1534 N N . HIS A 1 200 ? -16.590 0.370 -10.302 1.00 98.38 200 HIS A N 1
ATOM 1535 C CA . HIS A 1 200 ? -16.196 1.450 -11.205 1.00 98.38 200 HIS A CA 1
ATOM 1536 C C . HIS A 1 200 ? -14.850 1.171 -11.898 1.00 98.38 200 HIS A C 1
ATOM 1538 O O . HIS A 1 200 ? -14.707 1.422 -13.097 1.00 98.38 200 HIS A O 1
ATOM 1544 N N . VAL A 1 201 ? -13.875 0.587 -11.186 1.00 98.44 201 VAL A N 1
ATOM 1545 C CA . VAL A 1 201 ? -12.608 0.140 -11.793 1.00 98.44 201 VAL A CA 1
ATOM 1546 C C . VAL A 1 201 ? -12.873 -0.900 -12.887 1.00 98.44 201 VAL A C 1
ATOM 1548 O O . VAL A 1 201 ? -12.369 -0.747 -14.001 1.00 98.44 201 VAL A O 1
ATOM 1551 N N . ARG A 1 202 ? -13.696 -1.926 -12.621 1.00 98.19 202 ARG A N 1
ATOM 1552 C CA . ARG A 1 202 ? -14.048 -2.948 -13.628 1.00 98.19 202 ARG A CA 1
ATOM 1553 C C . ARG A 1 202 ? -14.761 -2.351 -14.839 1.00 98.19 202 ARG A C 1
ATOM 1555 O O . ARG A 1 202 ? -14.422 -2.695 -15.971 1.00 98.19 202 ARG A O 1
ATOM 1562 N N . GLU A 1 203 ? -15.723 -1.461 -14.611 1.00 97.94 203 GLU A N 1
ATOM 1563 C CA . GLU A 1 203 ? -16.477 -0.790 -15.673 1.00 97.94 203 GLU A CA 1
ATOM 1564 C C . GLU A 1 203 ? -15.570 0.063 -16.561 1.00 97.94 203 GLU A C 1
ATOM 1566 O O . GLU A 1 203 ? -15.640 -0.033 -17.788 1.00 97.94 203 GLU A O 1
ATOM 1571 N N . HIS A 1 204 ? -14.681 0.855 -15.956 1.00 97.75 204 HIS A N 1
ATOM 1572 C CA . HIS A 1 204 ? -13.761 1.719 -16.688 1.00 97.75 204 HIS A CA 1
ATOM 1573 C C . HIS A 1 204 ? -12.750 0.929 -17.524 1.00 97.75 204 HIS A C 1
ATOM 1575 O O . HIS A 1 204 ? -12.456 1.304 -18.660 1.00 97.75 204 HIS A O 1
ATOM 1581 N N . LEU A 1 205 ? -12.201 -0.157 -16.968 1.00 96.25 205 LEU A N 1
ATOM 1582 C CA . LEU A 1 205 ? -11.212 -0.982 -17.664 1.00 96.25 205 LEU A CA 1
ATOM 1583 C C . LEU A 1 205 ? -11.823 -1.775 -18.830 1.00 96.25 205 LEU A C 1
ATOM 1585 O O . LEU A 1 205 ? -11.093 -2.143 -19.752 1.00 96.25 205 LEU A O 1
ATOM 1589 N N . GLY A 1 206 ? -13.141 -2.006 -18.820 1.00 96.06 206 GLY A N 1
ATOM 1590 C CA . GLY A 1 206 ? -13.842 -2.732 -19.876 1.00 96.06 206 GLY A CA 1
ATOM 1591 C C . GLY A 1 206 ? -13.359 -4.177 -20.013 1.00 96.06 206 GLY A C 1
ATOM 1592 O O . GLY A 1 206 ? -12.829 -4.761 -19.080 1.00 96.06 206 GLY A O 1
ATOM 1593 N N . GLU A 1 207 ? -13.556 -4.799 -21.169 1.00 95.06 207 GLU A N 1
ATOM 1594 C CA . GLU A 1 207 ? -13.072 -6.165 -21.410 1.00 95.06 207 GLU A CA 1
ATOM 1595 C C . GLU A 1 207 ? -11.591 -6.163 -21.823 1.00 95.06 207 GLU A C 1
ATOM 1597 O O . GLU A 1 207 ? -11.183 -5.403 -22.706 1.00 95.06 207 GLU A O 1
ATOM 1602 N N . GLY A 1 208 ? -10.796 -7.064 -21.240 1.00 93.62 208 GLY A N 1
ATOM 1603 C CA . GLY A 1 208 ? -9.427 -7.340 -21.671 1.00 93.62 208 GLY A CA 1
ATOM 1604 C C . GLY A 1 208 ? -8.421 -7.434 -20.529 1.00 93.62 208 GLY A C 1
ATOM 1605 O O . GLY A 1 208 ? -8.751 -7.337 -19.351 1.00 93.62 208 GLY A O 1
ATOM 1606 N N . ARG A 1 209 ? -7.145 -7.557 -20.908 1.00 93.62 209 ARG A N 1
ATOM 1607 C CA . ARG A 1 209 ? -6.023 -7.870 -20.005 1.00 93.62 209 ARG A CA 1
ATOM 1608 C C . ARG A 1 209 ? -5.910 -6.986 -18.757 1.00 93.62 209 ARG A C 1
ATOM 1610 O O . ARG A 1 209 ? -5.399 -7.437 -17.739 1.00 93.62 209 ARG A O 1
ATOM 1617 N N . ALA A 1 210 ? -6.313 -5.717 -18.849 1.00 94.25 210 ALA A N 1
ATOM 1618 C CA . ALA A 1 210 ? -6.237 -4.785 -17.731 1.00 94.25 210 ALA A CA 1
ATOM 1619 C C . ALA A 1 210 ? -7.319 -5.115 -16.691 1.00 94.25 210 ALA A C 1
ATOM 1621 O O . ALA A 1 210 ? -7.043 -5.230 -15.496 1.00 94.25 210 ALA A O 1
ATOM 1622 N N . ARG A 1 211 ? -8.548 -5.372 -17.135 1.00 96.19 211 ARG A N 1
ATOM 1623 C CA . ARG A 1 211 ? -9.573 -5.884 -16.232 1.00 96.19 211 ARG A CA 1
ATOM 1624 C C . ARG A 1 211 ? -9.211 -7.265 -15.696 1.00 96.19 211 ARG A C 1
ATOM 1626 O O . ARG A 1 211 ? -9.312 -7.458 -14.496 1.00 96.19 211 ARG A O 1
ATOM 1633 N N . ASP A 1 212 ? -8.682 -8.165 -16.525 1.00 96.44 212 ASP A N 1
ATOM 1634 C CA . ASP A 1 212 ? -8.266 -9.499 -16.063 1.00 96.44 212 ASP A CA 1
ATOM 1635 C C . ASP A 1 212 ? -7.225 -9.418 -14.934 1.00 96.44 212 ASP A C 1
ATOM 1637 O O . ASP A 1 212 ? -7.308 -10.142 -13.941 1.00 96.44 212 ASP A O 1
ATOM 1641 N N . ALA A 1 213 ? -6.249 -8.514 -15.058 1.00 96.62 213 ALA A N 1
ATOM 1642 C CA . ALA A 1 213 ? -5.251 -8.281 -14.018 1.00 96.62 213 ALA A CA 1
ATOM 1643 C C . ALA A 1 213 ? -5.839 -7.624 -12.764 1.00 96.62 213 ALA A C 1
ATOM 1645 O O . ALA A 1 213 ? -5.421 -7.969 -11.660 1.00 96.62 213 ALA A O 1
ATOM 1646 N N . TRP A 1 214 ? -6.810 -6.717 -12.913 1.00 97.75 214 TRP A N 1
ATOM 1647 C CA . TRP A 1 214 ? -7.539 -6.144 -11.780 1.00 97.75 214 TRP A CA 1
ATOM 1648 C C . TRP A 1 214 ? -8.355 -7.205 -11.038 1.00 97.75 214 TRP A C 1
ATOM 1650 O O . TRP A 1 214 ? -8.156 -7.381 -9.842 1.00 97.75 214 TRP A O 1
ATOM 1660 N N . ASP A 1 215 ? -9.190 -7.967 -11.744 1.00 98.12 215 ASP A N 1
ATOM 1661 C CA . ASP A 1 215 ? -10.046 -9.006 -11.164 1.00 98.12 215 ASP A CA 1
ATOM 1662 C C . ASP A 1 215 ? -9.197 -10.078 -10.462 1.00 98.12 215 ASP A C 1
ATOM 1664 O O . ASP A 1 215 ? -9.527 -10.562 -9.374 1.00 98.12 215 ASP A O 1
ATOM 1668 N N . LYS A 1 216 ? -8.047 -10.428 -11.057 1.00 98.00 216 LYS A N 1
ATOM 1669 C CA . LYS A 1 216 ? -7.102 -11.374 -10.460 1.00 98.00 216 LYS A CA 1
ATOM 1670 C C . LYS A 1 216 ? -6.419 -10.796 -9.222 1.00 98.00 216 LYS A C 1
ATOM 1672 O O . LYS A 1 216 ? -6.320 -11.507 -8.220 1.00 98.00 216 LYS A O 1
ATOM 1677 N N . PHE A 1 217 ? -5.975 -9.540 -9.272 1.00 98.06 217 PHE A N 1
ATOM 1678 C CA . PHE A 1 217 ? -5.414 -8.835 -8.120 1.00 98.06 217 PHE A CA 1
ATOM 1679 C C . PHE A 1 217 ? -6.425 -8.757 -6.974 1.00 98.06 217 PHE A C 1
ATOM 1681 O O . PHE A 1 217 ? -6.106 -9.192 -5.872 1.00 98.06 217 PHE A O 1
ATOM 1688 N N . GLU A 1 218 ? -7.639 -8.275 -7.243 1.00 97.94 218 GLU A N 1
ATOM 1689 C CA . GLU A 1 218 ? -8.728 -8.127 -6.277 1.00 97.94 218 GLU A CA 1
ATOM 1690 C C . GLU A 1 218 ? -9.004 -9.458 -5.568 1.00 97.94 218 GLU A C 1
ATOM 1692 O O . GLU A 1 218 ? -8.862 -9.561 -4.348 1.00 97.94 218 GLU A O 1
ATOM 1697 N N . ALA A 1 219 ? -9.303 -10.515 -6.331 1.00 97.62 219 ALA A N 1
ATOM 1698 C CA . ALA A 1 219 ? -9.618 -11.826 -5.771 1.0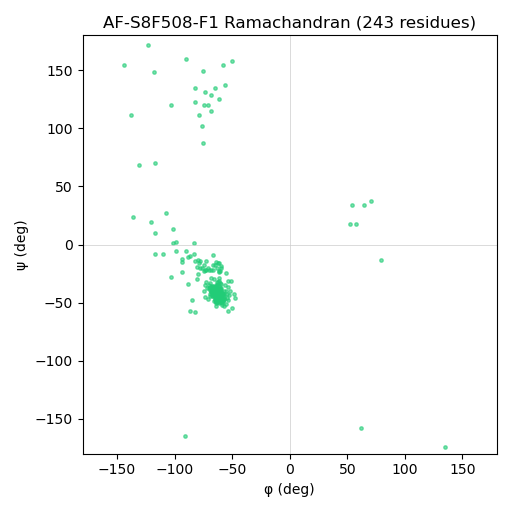0 97.62 219 ALA A CA 1
ATOM 1699 C C . ALA A 1 219 ? -8.468 -12.393 -4.922 1.00 97.62 219 ALA A C 1
ATOM 1701 O O . ALA A 1 219 ? -8.685 -12.927 -3.831 1.00 97.62 219 ALA A O 1
ATOM 1702 N N . ASN A 1 220 ? -7.228 -12.264 -5.400 1.00 97.62 220 ASN A N 1
ATOM 1703 C CA . ASN A 1 220 ? -6.059 -12.759 -4.682 1.00 97.62 220 ASN A CA 1
ATOM 1704 C C . ASN A 1 220 ? -5.719 -11.905 -3.447 1.00 97.62 220 ASN A C 1
ATOM 1706 O O . ASN A 1 220 ? -5.210 -12.440 -2.462 1.00 97.62 220 ASN A O 1
ATOM 1710 N N . TYR A 1 221 ? -5.986 -10.597 -3.482 1.00 97.06 221 TYR A N 1
ATOM 1711 C CA . TYR A 1 221 ? -5.816 -9.690 -2.348 1.00 97.06 221 TYR A CA 1
ATOM 1712 C C . TYR A 1 221 ? -6.780 -10.062 -1.221 1.00 97.06 221 TYR A C 1
ATOM 1714 O O . TYR A 1 221 ? -6.345 -10.238 -0.080 1.00 97.06 221 TYR A O 1
ATOM 1722 N N . MET A 1 222 ? -8.053 -10.299 -1.553 1.00 95.81 222 MET A N 1
ATOM 1723 C CA . MET A 1 222 ? -9.053 -10.812 -0.611 1.00 95.81 222 MET A CA 1
ATOM 1724 C C . MET A 1 222 ? -8.636 -12.176 -0.046 1.00 95.81 222 MET A C 1
ATOM 1726 O O . MET A 1 222 ? -8.643 -12.378 1.169 1.00 95.81 222 MET A O 1
ATOM 1730 N N . TRP A 1 223 ? -8.201 -13.100 -0.914 1.00 94.75 223 TRP A N 1
ATOM 1731 C CA . TRP A 1 223 ? -7.744 -14.427 -0.496 1.00 94.75 223 TRP A CA 1
ATOM 1732 C C . TRP A 1 223 ? -6.546 -14.365 0.454 1.00 94.75 223 TRP A C 1
ATOM 1734 O O . TRP A 1 223 ? -6.521 -15.073 1.457 1.00 94.75 223 TRP A O 1
ATOM 1744 N N . PHE A 1 224 ? -5.570 -13.493 0.185 1.00 94.12 224 PHE A N 1
ATOM 1745 C CA . PHE A 1 224 ? -4.424 -13.303 1.071 1.00 94.12 224 PHE A CA 1
ATOM 1746 C C . PHE A 1 224 ? -4.853 -12.903 2.488 1.00 94.12 224 PHE A C 1
ATOM 1748 O O . PHE A 1 224 ? -4.326 -13.461 3.448 1.00 94.12 224 PHE A O 1
ATOM 1755 N N . HIS A 1 225 ? -5.796 -11.970 2.628 1.00 94.75 225 HIS A N 1
ATOM 1756 C CA . HIS A 1 225 ? -6.286 -11.552 3.943 1.00 94.75 225 HIS A CA 1
ATOM 1757 C C . HIS A 1 225 ? -7.045 -12.680 4.641 1.00 94.75 225 HIS A C 1
ATOM 1759 O O . HIS A 1 225 ? -6.853 -12.909 5.831 1.00 94.75 225 HIS A O 1
ATOM 1765 N N . PHE A 1 226 ? -7.867 -13.415 3.892 1.00 91.88 226 PHE A N 1
ATOM 1766 C CA . PHE A 1 226 ? -8.639 -14.532 4.424 1.00 91.88 226 PHE A CA 1
ATOM 1767 C C . PHE A 1 226 ? -7.761 -15.688 4.926 1.00 91.88 226 PHE A C 1
ATOM 1769 O O . PHE A 1 226 ? -8.019 -16.271 5.980 1.00 91.88 226 PHE A O 1
ATOM 1776 N N . ASP A 1 227 ? -6.722 -16.030 4.165 1.00 91.19 227 ASP A N 1
ATOM 1777 C CA . ASP A 1 227 ? -5.845 -17.164 4.452 1.00 91.19 227 ASP A CA 1
ATOM 1778 C C . ASP A 1 227 ? -4.779 -16.842 5.508 1.00 91.19 227 ASP A C 1
ATOM 1780 O O . ASP A 1 227 ? -4.349 -17.724 6.252 1.00 91.19 227 ASP A O 1
ATOM 1784 N N . ASN A 1 228 ? -4.356 -15.578 5.596 1.00 91.94 228 ASN A N 1
ATOM 1785 C CA . ASN A 1 228 ? -3.290 -15.165 6.496 1.00 91.94 228 ASN A CA 1
ATOM 1786 C C . ASN A 1 228 ? -3.775 -15.120 7.962 1.00 91.94 228 ASN A C 1
ATOM 1788 O O . ASN A 1 228 ? -4.633 -14.297 8.298 1.00 91.94 228 ASN A O 1
ATOM 1792 N N . PRO A 1 229 ? -3.165 -15.912 8.871 1.00 92.69 229 PRO A N 1
ATOM 1793 C CA . PRO A 1 229 ? -3.549 -15.959 10.282 1.00 92.69 229 PRO A CA 1
ATOM 1794 C C . PRO A 1 229 ? -3.529 -14.605 10.996 1.00 92.69 229 PRO A C 1
ATOM 1796 O O . PRO A 1 229 ? -4.260 -14.436 11.967 1.00 92.69 229 PRO A O 1
ATOM 1799 N N . ARG A 1 230 ? -2.743 -13.630 10.508 1.00 91.88 230 ARG A N 1
ATOM 1800 C CA . ARG A 1 230 ? -2.696 -12.263 11.054 1.00 91.88 230 ARG A CA 1
ATOM 1801 C C . ARG A 1 230 ? -4.088 -11.638 11.170 1.00 91.88 230 ARG A C 1
ATOM 1803 O O . ARG A 1 230 ? -4.339 -10.958 12.154 1.00 91.88 230 ARG A O 1
ATOM 1810 N N . TYR A 1 231 ? -4.969 -11.845 10.190 1.00 94.31 231 TYR A N 1
ATOM 1811 C CA . TYR A 1 231 ? -6.282 -11.186 10.144 1.00 94.31 231 TYR A CA 1
ATOM 1812 C C . TYR A 1 231 ? -7.382 -11.952 10.879 1.00 94.31 231 TYR A C 1
ATOM 1814 O O . TYR A 1 231 ? -8.465 -11.412 11.080 1.00 94.31 231 TYR A O 1
ATOM 1822 N N . ARG A 1 232 ? -7.123 -13.207 11.280 1.00 94.44 232 ARG A N 1
ATOM 1823 C CA . ARG A 1 232 ? -8.037 -14.025 12.099 1.00 94.44 232 ARG A CA 1
ATOM 1824 C C . ARG A 1 232 ? -9.436 -14.243 11.493 1.00 94.44 232 ARG A C 1
ATOM 1826 O O . ARG A 1 232 ? -10.346 -14.702 12.172 1.00 94.44 232 ARG A O 1
ATOM 1833 N N . LEU A 1 233 ? -9.609 -14.008 10.189 1.00 94.00 233 LEU A N 1
ATOM 1834 C CA . LEU A 1 233 ? -10.913 -14.073 9.512 1.00 94.00 233 LEU A CA 1
ATOM 1835 C C . LEU A 1 233 ? -11.523 -15.481 9.457 1.00 94.00 233 LEU A C 1
ATOM 1837 O O . LEU A 1 233 ? -12.742 -15.623 9.352 1.00 94.00 233 LEU A O 1
ATOM 1841 N N . ARG A 1 234 ? -10.701 -16.529 9.584 1.00 91.06 234 ARG A N 1
ATOM 1842 C CA . ARG A 1 234 ? -11.200 -17.905 9.718 1.00 91.06 234 ARG A CA 1
ATOM 1843 C C . ARG A 1 234 ? -12.048 -18.097 10.978 1.00 91.06 234 ARG A C 1
ATOM 1845 O O . ARG A 1 234 ? -13.019 -18.835 10.923 1.00 91.06 234 ARG A O 1
ATOM 1852 N N . GLU A 1 235 ? -11.757 -17.381 12.068 1.00 92.81 235 GLU A N 1
ATOM 1853 C CA . GLU A 1 235 ? -12.541 -17.452 13.313 1.00 92.81 235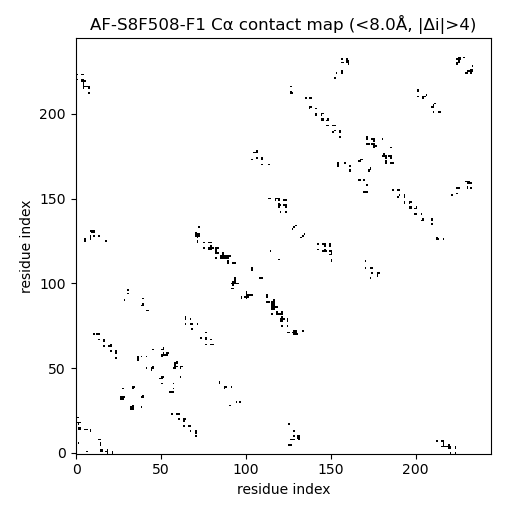 GLU A CA 1
ATOM 1854 C C . GLU A 1 235 ? -13.989 -16.976 13.095 1.00 92.81 235 GLU A C 1
ATOM 1856 O O . GLU A 1 235 ? -14.926 -17.558 13.640 1.00 92.81 235 GLU A O 1
ATOM 1861 N N . VAL A 1 236 ? -14.183 -15.966 12.239 1.00 87.50 236 VAL A N 1
ATOM 1862 C CA . VAL A 1 236 ? -15.503 -15.419 11.886 1.00 87.50 236 VAL A CA 1
ATOM 1863 C C . VAL A 1 236 ? -16.297 -16.400 11.026 1.00 87.50 236 VAL A C 1
ATOM 1865 O O . VAL A 1 236 ? -17.476 -16.651 11.281 1.00 87.50 236 VAL A O 1
ATOM 1868 N N . VAL A 1 237 ? -15.653 -16.967 10.005 1.00 82.69 237 VAL A N 1
ATOM 1869 C CA . VAL A 1 237 ? -16.305 -17.907 9.086 1.00 82.69 237 VAL A CA 1
ATOM 1870 C C . VAL A 1 237 ? -16.628 -19.227 9.781 1.00 82.69 237 VAL A C 1
ATOM 1872 O O . VAL A 1 237 ? -17.747 -19.721 9.645 1.00 82.69 237 VAL A O 1
ATOM 1875 N N . ASP A 1 238 ? -15.710 -19.751 10.592 1.00 80.06 238 ASP A N 1
ATOM 1876 C CA . ASP A 1 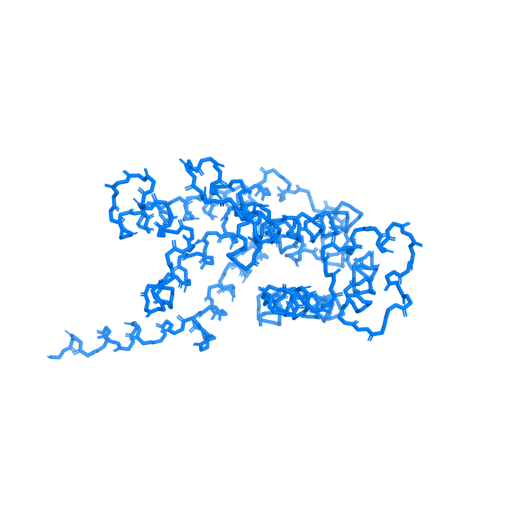238 ? -15.924 -20.979 11.358 1.00 80.06 238 ASP A CA 1
ATOM 1877 C C . ASP A 1 238 ? -17.037 -20.805 12.404 1.00 80.06 238 ASP A C 1
ATOM 1879 O O . ASP A 1 238 ? -17.881 -21.689 12.548 1.00 80.06 238 ASP A O 1
ATOM 1883 N N . ALA A 1 239 ? -17.134 -19.643 13.067 1.00 67.69 239 ALA A N 1
ATOM 1884 C CA . ALA A 1 239 ? -18.243 -19.325 13.975 1.00 67.69 239 ALA A CA 1
ATOM 1885 C C . ALA A 1 239 ? -19.621 -19.318 13.274 1.00 67.69 239 ALA A C 1
ATOM 1887 O O . ALA A 1 239 ? -20.631 -19.697 13.878 1.00 67.69 239 ALA A O 1
ATOM 1888 N N . GLY A 1 240 ? -19.669 -18.952 11.988 1.00 56.47 240 GLY A N 1
ATOM 1889 C CA . GLY A 1 240 ? -20.874 -19.036 11.156 1.00 56.47 240 GLY A CA 1
ATOM 1890 C C . GLY A 1 240 ? -21.348 -20.472 10.898 1.00 56.47 240 GLY A C 1
ATOM 1891 O O . GLY A 1 240 ? -22.550 -20.711 10.791 1.00 56.47 240 GLY A O 1
ATOM 1892 N N . TYR A 1 241 ? -20.441 -21.454 10.878 1.00 48.19 241 TYR A N 1
ATOM 1893 C CA . TYR A 1 241 ? -20.799 -22.869 10.715 1.00 48.19 241 TYR A CA 1
ATOM 1894 C C . TYR A 1 241 ? -21.337 -23.519 12.002 1.00 48.19 241 TYR A C 1
ATOM 1896 O O . TYR A 1 241 ? -22.045 -24.521 11.925 1.00 48.19 241 TYR A O 1
ATOM 1904 N N . TYR A 1 242 ? -21.069 -22.947 13.182 1.00 44.50 242 TYR A N 1
ATOM 1905 C CA . TYR A 1 242 ? -21.607 -23.445 14.459 1.00 44.50 242 TYR A CA 1
ATOM 1906 C C . TYR A 1 242 ? -22.997 -22.894 14.812 1.00 44.50 242 TYR A C 1
ATOM 1908 O O . TYR A 1 242 ? -23.621 -23.388 15.749 1.00 44.50 242 TYR A O 1
ATOM 1916 N N . THR A 1 243 ? -23.505 -21.901 14.077 1.00 43.50 243 THR A N 1
ATOM 1917 C CA . THR A 1 243 ? -24.846 -21.317 14.294 1.00 43.50 243 THR A CA 1
ATOM 1918 C C . THR A 1 243 ? -25.922 -21.871 13.353 1.00 43.50 243 THR A C 1
ATOM 1920 O O . THR A 1 243 ? -27.086 -21.486 13.456 1.00 43.50 243 THR A O 1
ATOM 1923 N N . VAL A 1 244 ? -25.564 -22.832 12.493 1.00 42.94 244 VAL A N 1
ATOM 1924 C CA . VAL A 1 244 ? -26.495 -23.609 11.661 1.00 42.94 244 VAL A CA 1
ATOM 1925 C C . VAL A 1 244 ? -26.416 -25.087 12.061 1.00 42.94 244 VAL A C 1
ATOM 1927 O O . VAL A 1 244 ? -25.863 -25.900 11.329 1.00 42.94 244 VAL A O 1
ATOM 1930 N N . ASN A 1 245 ? -26.922 -25.425 13.251 1.00 35.97 245 ASN A N 1
ATOM 1931 C CA . ASN A 1 245 ? -27.310 -26.786 13.655 1.00 35.97 245 ASN A CA 1
ATOM 1932 C C . ASN A 1 245 ? -28.386 -26.732 14.742 1.00 35.97 245 ASN A C 1
ATOM 1934 O O . ASN A 1 245 ? -28.148 -26.057 15.768 1.00 35.97 245 ASN A O 1
#

Foldseek 3Di:
DLCLLQVVDPDPVLSVLVVLLVVLLVQCLPPVSVVVVVVLCLVVCLVVVVQCVDPDSSNSNSVSLVCVVVWFDPVLSVQLVVLSVLLNVLCQAQPPVHPNHDQDQALVVLVVSLSRNLSLSNVLRSLDTCVRPVDDDLCVVLSVLSSLLSSLVCLLLQVVVCVVVVPCPRSLNSVCVNVVHDSVVSSVVSVVSNVVSLVVSLVSVDDDDSNVSSVSSNVSSNVCSCPDVNSVNVVVVVVVVVVPD

Secondary structure (DSSP, 8-state):
-HHHHTTT-S-HHHHHHHHHHHHHHHHHTSHHHHHHHTGGGHHHHHHHSGGGT--SHHHHHHHHHHHHHHHS-HHHHHHHHHHHHHHHHHHHHH-TTSTTPPPP-SHHHHHHHHHHHT-HHHHHHHT--TTT-TT--GGGGGHHHHHHHHHHHHHHHHHHHHHHTT-TTSHHHHHHHHHTS-HHHHHHHHHHHHHHHHHHHHHHH-SSHHHHHHHHHHHHHHHHHHH-GGG-HHHHHHHHHTS--

pLDDT: mean 92.23, std 9.28, range [35.97, 98.62]

Sequence (245 aa):
MADITYSHLSDIDARAAVAVYTALMVMLDDQEVYHKVGAEHFAQMLCGGSALDDQGPLGQAAKVLADMGQHFSPFGTTTIVSSTLRAMCGEMLCNPSNPFSVEPQSKKFIDYHKSLTGYSEAFAMFIRCKADFPVETAYIHVLSEICFFIDHANDILSFYKEDLDEDATSYIHCGARIAGRSPRDILFELIDEVVAAAEHVREHLGEGRARDAWDKFEANYMWFHFDNPRYRLREVVDAGYYTVN

Nearest PDB structures (foldseek):
  8h4p-assembly1_B  TM=8.796E-01  e=1.919E-09  Fusarium graminearum PH-1
  8h72-assembly1_B  TM=7.177E-01  e=1.546E-02  Dendrothele bispora CBS 962.96
  8h6q-assembly1_B  TM=6.643E-01  e=1.546E-02  Botrytis cinerea
  6wkc-assembly2_B  TM=6.466E-01  e=1.768E-02  Streptomyces sp.
  3bny-assembly1_A  TM=6.261E-01  e=3.225E-01  Aspergillus terreus

Organism: Fomitopsis schrenkii (NCBI:txid2126942)

Mean predicted aligned error: 4.34 Å

Radius of gyration: 18.46 Å; Cα contacts (8 Å, |Δi|>4): 285; chains: 1; bounding box: 53×42×44 Å

Solvent-accessible surface area (backbone atoms only — not comparable to full-atom values): 13205 Å² total; per-residue (Å²): 99,39,72,58,28,43,57,83,56,83,53,62,66,48,39,48,48,48,36,53,47,51,54,51,51,60,50,49,68,36,64,70,51,23,63,74,72,45,50,90,47,44,69,59,27,55,76,68,54,56,23,67,74,39,88,52,72,63,13,52,50,44,49,49,57,62,51,35,56,81,36,26,48,74,66,41,30,53,39,33,53,50,27,52,55,39,17,50,55,29,54,59,40,59,32,85,89,39,97,75,39,50,80,81,82,45,66,71,50,47,56,51,44,47,74,19,55,49,38,22,58,27,60,54,36,63,71,46,39,36,90,83,43,75,82,76,58,72,59,66,84,39,39,68,37,51,22,49,29,54,42,47,50,46,53,61,58,36,40,65,39,34,63,75,68,65,44,64,80,40,72,46,42,41,46,9,64,68,69,75,49,53,46,68,60,42,46,54,53,50,50,55,52,36,52,52,29,52,50,52,44,44,63,73,49,44,89,51,73,66,25,54,42,46,56,48,29,53,55,26,45,52,48,44,49,50,71,38,72,86,23,47,46,54,61,59,57,55,54,57,61,72,74,70,123

InterPro domains:
  IPR008949 Isoprenoid synthase domain superfamily [G3DSA:1.10.600.10] (1-243)
  IPR008949 Isoprenoid synthase domain superfamily [SSF48576] (1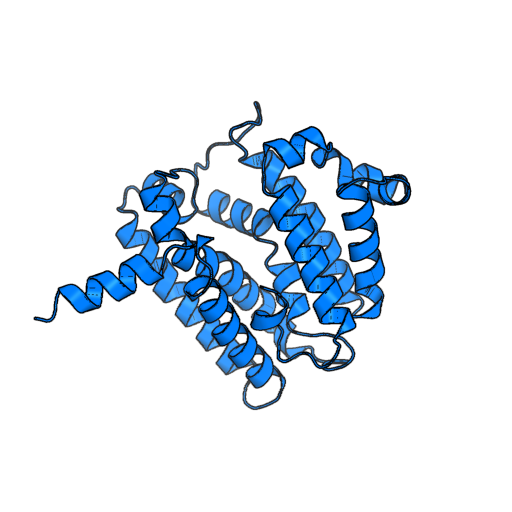4-237)
  IPR024652 Trichodiene synthase [PF06330] (12-238)